Protein AF-A0A6F8TM47-F1 (afdb_monomer_lite)

pLDDT: mean 75.33, std 16.48, range [34.06, 94.5]

Foldseek 3Di:
DVVVVVVVVVCCVVVVVVVQVVVFVVQCVVQVVVVVAPLVVVLCVVCVVLQAGEAAGAQCPACQCVPVVDDLRQQWAWDDDQRHIYIHHHCVSCVVLLCLQCVPPDPVLCVVLVHSLSSNLVSQLRVQLVSQCLQQACSRVVVVDPPDPARGPAQRLFQPVQRVVDDHDVSSVVRCPDPRSVVSSSVRSNVRSVVVSVVSGVDPDDDRDPRSPD

Secondary structure (DSSP, 8-state):
-HHHHHHHHHHHHHHHHHHHHHHHHHHHHHTHHHHT-HHHHHHHHHHHHTT--EEEE-GGG-HHHHTS--TT--SEEEEEETTEEEEEE-TTTTHHHHHHHTTTS-HHHHHHTSS-HHHHHHHHHHHHHHHHHHTTBGGG-GGG-SS-SSSB---TTS-TTTGGG--SHHHHHHHHTSHHHHHHHHHHHHHHHHHHHHHHS---S----SSS--

Organism: Acinetobacter baumannii (NCBI:txid470)

Sequence (214 aa):
MAVLAGTLIFFSLFFGGLYHLRDQKKFEASNFKELQSKELSIIKDLGKQNNVYVRYGNKNTSWANTRLVIPNSSGASLYIMNGYCALNYTDGSITGMKKNLVKNISKSDLQAQKIDVAKIAIMAHELAHCLDIKRDFATFNLDKIENAKSPIIGNQAIAPKLRKNIVDMETYLDAGGTLDSTLWKETFADLYAIGYYMKAIKCHTMLCISVLFY

Structure (mmCIF, N/CA/C/O backbone):
data_AF-A0A6F8TM47-F1
#
_entry.id   AF-A0A6F8TM47-F1
#
loop_
_atom_site.group_PDB
_atom_site.id
_atom_site.type_symbol
_atom_site.label_atom_id
_atom_site.label_alt_id
_atom_site.label_comp_id
_atom_site.label_asym_id
_atom_site.label_entity_id
_atom_site.label_seq_id
_atom_site.pdbx_PDB_ins_code
_atom_site.Cartn_x
_atom_site.Cartn_y
_atom_site.Cartn_z
_atom_site.occupancy
_atom_site.B_iso_or_equiv
_atom_site.auth_seq_id
_atom_site.auth_comp_id
_atom_site.auth_asym_id
_atom_site.auth_atom_id
_atom_site.pdbx_PDB_model_num
ATOM 1 N N . MET A 1 1 ? 29.970 31.411 -8.678 1.00 48.00 1 MET A N 1
ATOM 2 C CA . MET A 1 1 ? 28.572 30.967 -8.901 1.00 48.00 1 MET A CA 1
ATOM 3 C C . MET A 1 1 ? 28.331 29.500 -8.527 1.00 48.00 1 MET A C 1
ATOM 5 O O . MET A 1 1 ? 27.328 29.241 -7.881 1.00 48.00 1 MET A O 1
ATOM 9 N N . ALA A 1 2 ? 29.244 28.558 -8.812 1.00 50.28 2 ALA A N 1
ATOM 10 C CA . ALA A 1 2 ? 29.077 27.141 -8.437 1.00 50.28 2 ALA A CA 1
ATOM 11 C C . ALA A 1 2 ? 29.011 26.867 -6.913 1.00 50.28 2 ALA A C 1
ATOM 13 O O . ALA A 1 2 ? 28.247 26.013 -6.478 1.00 50.28 2 ALA A O 1
ATOM 14 N N . VAL A 1 3 ? 29.748 27.628 -6.093 1.00 51.19 3 VAL A N 1
ATOM 15 C CA . VAL A 1 3 ? 29.760 27.455 -4.625 1.00 51.19 3 VAL A CA 1
ATOM 16 C C . VAL A 1 3 ? 28.424 27.857 -3.987 1.00 51.19 3 VAL A C 1
ATOM 18 O O . VAL A 1 3 ? 27.914 27.127 -3.151 1.00 51.19 3 VAL A O 1
ATOM 21 N N . LEU A 1 4 ? 27.796 28.956 -4.430 1.00 47.41 4 LEU A N 1
ATOM 22 C CA . LEU A 1 4 ? 2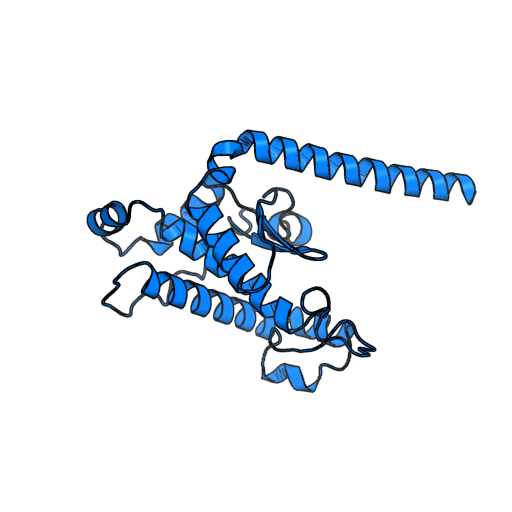6.474 29.365 -3.930 1.00 47.41 4 LEU A CA 1
ATOM 23 C C . LEU A 1 4 ? 25.366 28.376 -4.320 1.00 47.41 4 LEU A C 1
ATOM 25 O O . LEU A 1 4 ? 24.492 28.098 -3.503 1.00 47.41 4 LEU A O 1
ATOM 29 N N . ALA A 1 5 ? 25.416 27.827 -5.538 1.00 52.88 5 ALA A N 1
ATOM 30 C CA . ALA A 1 5 ? 24.475 26.801 -5.982 1.00 52.88 5 ALA A CA 1
ATOM 31 C C . ALA A 1 5 ? 24.634 25.504 -5.169 1.00 52.88 5 ALA A C 1
ATOM 33 O O . ALA A 1 5 ? 23.641 24.950 -4.707 1.00 52.88 5 ALA A O 1
ATOM 34 N N . GLY A 1 6 ? 25.875 25.070 -4.914 1.00 48.22 6 GLY A N 1
ATOM 35 C CA . GLY A 1 6 ? 26.165 23.915 -4.060 1.00 48.22 6 GLY A CA 1
ATOM 36 C C . GLY A 1 6 ? 25.634 24.085 -2.635 1.00 48.22 6 GLY A C 1
ATOM 37 O O . GLY A 1 6 ? 24.982 23.181 -2.119 1.00 48.22 6 GLY A O 1
ATOM 38 N N . THR A 1 7 ? 25.820 25.260 -2.027 1.00 58.41 7 THR A N 1
ATOM 39 C CA . THR A 1 7 ? 25.312 25.555 -0.678 1.00 58.41 7 THR A CA 1
ATOM 40 C C . THR A 1 7 ? 23.783 25.613 -0.640 1.00 58.41 7 THR A C 1
ATOM 42 O O . THR A 1 7 ? 23.180 25.025 0.250 1.00 58.41 7 THR A O 1
ATOM 45 N N . LEU A 1 8 ? 23.124 26.244 -1.616 1.00 54.03 8 LEU A N 1
ATOM 46 C CA . LEU A 1 8 ? 21.654 26.294 -1.688 1.00 54.03 8 LEU A CA 1
ATOM 47 C C . LEU A 1 8 ? 21.021 24.913 -1.917 1.00 54.03 8 LEU A C 1
ATOM 49 O O . LEU A 1 8 ? 19.981 24.611 -1.328 1.00 54.03 8 LEU A O 1
ATOM 53 N N . ILE A 1 9 ? 21.655 24.049 -2.714 1.00 59.09 9 ILE A N 1
ATOM 54 C CA . ILE A 1 9 ? 21.221 22.658 -2.918 1.00 59.09 9 ILE A CA 1
ATOM 55 C C . ILE A 1 9 ? 21.404 21.847 -1.628 1.00 59.09 9 ILE A C 1
ATOM 57 O O . ILE A 1 9 ? 20.494 21.134 -1.211 1.00 59.09 9 ILE A O 1
ATOM 61 N N . PHE A 1 10 ? 22.536 22.001 -0.936 1.00 55.97 10 PHE A N 1
ATOM 62 C CA . PHE A 1 10 ? 22.765 21.318 0.340 1.00 55.97 10 PHE A CA 1
ATOM 63 C C . PHE A 1 10 ? 21.772 21.770 1.417 1.00 55.97 10 PHE A C 1
ATOM 65 O O . PHE A 1 10 ? 21.194 20.938 2.111 1.00 55.97 10 PHE A O 1
ATOM 72 N N . PHE A 1 11 ? 21.516 23.077 1.525 1.00 58.25 11 PHE A N 1
ATOM 73 C CA . PHE A 1 11 ? 20.528 23.621 2.455 1.00 58.25 11 PHE A CA 1
ATOM 74 C C . PHE A 1 11 ? 19.111 23.139 2.114 1.00 58.25 11 PHE A C 1
ATOM 76 O O . PHE A 1 11 ? 18.402 22.662 2.992 1.00 58.25 11 PHE A O 1
ATOM 83 N N . SER A 1 12 ? 18.686 23.182 0.854 1.00 57.00 12 SER A N 1
ATOM 84 C CA . SER A 1 12 ? 17.338 22.723 0.480 1.00 57.00 12 SER A CA 1
ATOM 85 C C . SER A 1 12 ? 17.127 21.222 0.719 1.00 57.00 12 SER A C 1
ATOM 87 O O . SER A 1 12 ? 16.090 20.839 1.261 1.00 57.00 12 SER A O 1
ATOM 89 N N . LEU A 1 13 ? 18.118 20.373 0.427 1.00 57.50 13 LEU A N 1
ATOM 90 C CA . LEU A 1 13 ? 18.045 18.930 0.697 1.00 57.50 13 LEU A CA 1
ATOM 91 C C . LEU A 1 13 ? 18.054 18.615 2.201 1.00 57.50 13 LEU A C 1
ATOM 93 O O . LEU A 1 13 ? 17.266 17.791 2.670 1.00 57.50 13 LEU A O 1
ATOM 97 N N . PHE A 1 14 ? 18.907 19.291 2.975 1.00 58.31 14 PHE A N 1
ATOM 98 C CA . PHE A 1 14 ? 19.045 19.042 4.411 1.00 58.31 14 PHE A CA 1
ATOM 99 C C . PHE A 1 14 ? 17.830 19.548 5.202 1.00 58.31 14 PHE A C 1
ATOM 101 O O . PHE A 1 14 ? 17.276 18.828 6.037 1.00 58.31 14 PHE A O 1
ATOM 108 N N . PHE A 1 15 ? 17.353 20.760 4.903 1.00 60.41 15 PHE A N 1
ATOM 109 C CA . PHE A 1 15 ? 16.161 21.322 5.542 1.00 60.41 15 PHE A CA 1
ATOM 110 C C . PHE A 1 15 ? 14.875 20.636 5.068 1.00 60.41 15 PHE A C 1
ATOM 112 O O . PHE A 1 15 ? 13.975 20.431 5.883 1.00 60.41 15 PHE A O 1
ATOM 119 N N . GLY A 1 16 ? 14.806 20.203 3.805 1.00 61.41 16 GLY A N 1
ATOM 120 C CA . GLY A 1 16 ? 13.708 19.376 3.299 1.00 61.41 16 GLY A CA 1
ATOM 121 C C . GLY A 1 16 ? 13.599 18.047 4.052 1.00 61.41 16 GLY A C 1
ATOM 122 O O . GLY A 1 16 ? 12.534 17.711 4.570 1.00 61.41 16 GLY A O 1
ATOM 123 N N . GLY A 1 17 ? 14.714 17.327 4.220 1.00 62.69 17 GLY A N 1
ATOM 124 C CA . GLY A 1 17 ? 14.748 16.076 4.987 1.00 62.69 17 GLY A CA 1
ATOM 125 C C . GLY A 1 17 ? 14.329 16.250 6.453 1.00 62.69 17 GLY A C 1
ATOM 126 O O . GLY A 1 17 ? 13.522 15.474 6.973 1.00 62.69 17 GLY A O 1
ATOM 127 N N . LEU A 1 18 ? 14.812 17.305 7.116 1.00 70.62 18 LEU A N 1
ATOM 128 C CA . LEU A 1 18 ? 14.427 17.630 8.495 1.00 70.62 18 LEU A CA 1
ATOM 129 C C . LEU A 1 18 ? 12.948 18.008 8.621 1.00 70.62 18 LEU A C 1
ATOM 131 O O . LEU A 1 18 ? 12.297 17.617 9.594 1.00 70.62 18 LEU A O 1
ATOM 135 N N . TYR A 1 19 ? 12.409 18.740 7.646 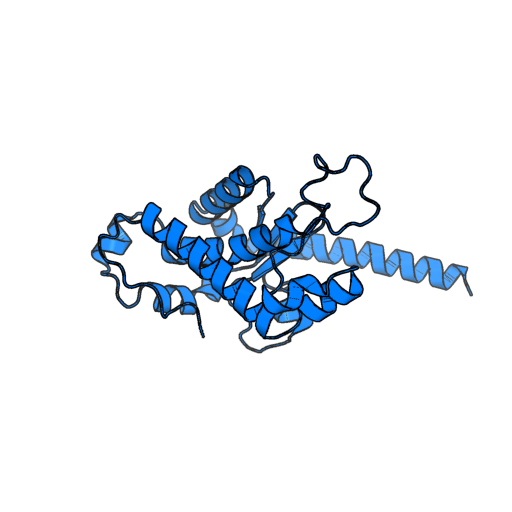1.00 74.50 19 TYR A N 1
ATOM 136 C CA . TYR A 1 19 ? 10.995 19.092 7.604 1.00 74.50 19 TYR A CA 1
ATOM 137 C C . TYR A 1 19 ? 10.123 17.838 7.519 1.00 74.50 19 TYR A C 1
ATOM 139 O O . TYR A 1 19 ? 9.241 17.664 8.359 1.00 74.50 19 TYR A O 1
ATOM 147 N N . HIS A 1 20 ? 10.428 16.918 6.598 1.00 73.44 20 HIS A N 1
ATOM 148 C CA . HIS A 1 20 ? 9.691 15.659 6.460 1.00 73.44 20 HIS A CA 1
ATOM 149 C C . HIS A 1 20 ? 9.762 14.789 7.719 1.00 73.44 20 HIS A C 1
ATOM 151 O O . HIS A 1 20 ? 8.749 14.238 8.146 1.00 73.44 20 HIS A O 1
ATOM 157 N N . LEU A 1 21 ? 10.928 14.695 8.368 1.00 78.06 21 LEU A N 1
ATOM 158 C CA . LEU A 1 21 ? 11.067 13.952 9.625 1.00 78.06 21 LEU A CA 1
ATOM 159 C C . LEU A 1 21 ? 10.259 14.582 10.763 1.00 78.06 21 LEU A C 1
ATOM 161 O O . LEU A 1 21 ? 9.625 13.869 11.544 1.00 78.06 21 LEU A O 1
ATOM 165 N N . ARG A 1 22 ? 10.280 15.913 10.879 1.00 83.00 22 ARG A N 1
ATOM 166 C CA . ARG A 1 22 ? 9.516 16.637 11.901 1.00 83.00 22 ARG A CA 1
ATOM 167 C C . ARG A 1 22 ? 8.016 16.503 11.668 1.00 83.00 22 ARG A C 1
ATOM 169 O O . ARG A 1 22 ? 7.278 16.305 12.629 1.00 83.00 22 ARG A O 1
ATOM 176 N N . ASP A 1 23 ? 7.582 16.619 10.422 1.00 83.31 23 ASP A N 1
ATOM 177 C CA . ASP A 1 23 ? 6.186 16.478 10.025 1.00 83.31 23 ASP A CA 1
ATOM 178 C C . ASP A 1 23 ? 5.674 15.056 10.291 1.00 83.31 23 ASP A C 1
ATOM 180 O O . ASP A 1 23 ? 4.670 14.883 10.978 1.00 83.31 23 ASP A O 1
ATOM 184 N N . GLN A 1 24 ? 6.443 14.035 9.904 1.00 84.44 24 GLN A N 1
ATOM 185 C CA . GLN A 1 24 ? 6.146 12.639 10.228 1.00 84.44 24 GLN A CA 1
ATOM 186 C C . GLN A 1 24 ? 6.037 12.407 11.743 1.00 84.44 24 GLN A C 1
ATOM 188 O O . GLN A 1 24 ? 5.077 11.789 12.195 1.00 84.44 24 GLN A O 1
ATOM 193 N N . LYS A 1 25 ? 6.966 12.939 12.552 1.00 86.25 25 LYS A N 1
ATOM 194 C CA . LYS A 1 25 ? 6.897 12.825 14.023 1.00 86.25 25 LYS A CA 1
ATOM 195 C C . LYS A 1 25 ? 5.666 13.515 14.609 1.00 86.25 25 LYS A C 1
ATOM 197 O O . LYS A 1 25 ? 5.043 12.979 15.522 1.00 86.25 25 LYS A O 1
ATOM 202 N N . LYS A 1 26 ? 5.310 14.702 14.107 1.00 87.44 26 LYS A N 1
ATOM 203 C CA . LYS A 1 26 ? 4.089 15.406 14.526 1.00 87.44 26 LYS A CA 1
ATOM 204 C C . LYS A 1 26 ? 2.847 14.592 14.179 1.00 87.44 26 LYS A C 1
ATOM 206 O O . LYS A 1 26 ? 1.984 14.419 15.032 1.00 87.44 26 LYS A O 1
ATOM 211 N N . PHE A 1 27 ? 2.785 14.061 12.961 1.00 86.12 27 PHE A N 1
ATOM 212 C CA . PHE A 1 27 ? 1.680 13.224 12.512 1.00 86.12 27 PHE A CA 1
ATOM 213 C C . PHE A 1 27 ? 1.542 11.958 13.366 1.00 86.12 27 PHE A C 1
ATOM 215 O O . PHE A 1 27 ? 0.444 11.643 13.819 1.00 86.12 27 PHE A O 1
ATOM 222 N N . GLU A 1 28 ? 2.648 11.269 13.642 1.00 87.06 28 GLU A N 1
ATOM 223 C CA . GLU A 1 28 ? 2.701 10.105 14.532 1.00 87.06 28 GLU A CA 1
ATOM 224 C C . GLU A 1 28 ? 2.204 10.439 15.946 1.00 87.06 28 GLU A C 1
ATOM 226 O O . GLU A 1 28 ? 1.380 9.705 16.490 1.00 87.06 28 GLU A O 1
ATOM 231 N N . ALA A 1 29 ? 2.625 11.573 16.516 1.00 87.19 29 ALA A N 1
ATOM 232 C CA . ALA A 1 29 ? 2.159 12.026 17.827 1.00 87.19 29 ALA A CA 1
ATOM 233 C C . ALA A 1 29 ? 0.646 12.309 17.842 1.00 87.19 29 ALA A C 1
ATOM 235 O O . ALA A 1 29 ? -0.056 11.894 18.765 1.00 87.19 29 ALA A O 1
ATOM 236 N N . SER A 1 30 ? 0.118 12.955 16.799 1.00 86.31 30 SER A N 1
ATOM 237 C CA . SER A 1 30 ? -1.320 13.219 16.657 1.00 86.31 30 SER A CA 1
ATOM 238 C C . SER A 1 30 ? -2.152 11.961 16.381 1.00 86.31 30 SER A C 1
ATOM 240 O O . SER A 1 30 ? -3.357 11.969 16.619 1.00 86.31 30 SER A O 1
ATOM 242 N N . ASN A 1 31 ? -1.529 10.874 15.917 1.00 86.69 31 ASN A N 1
ATOM 243 C CA . ASN A 1 31 ? -2.183 9.604 15.584 1.00 86.69 31 ASN A CA 1
ATOM 244 C C . ASN A 1 31 ? -1.648 8.438 16.432 1.00 86.69 31 ASN A C 1
ATOM 246 O O . ASN A 1 31 ? -1.647 7.287 15.996 1.00 86.69 31 ASN A O 1
ATOM 250 N N . PHE A 1 32 ? -1.212 8.713 17.663 1.00 87.19 32 PHE A N 1
ATOM 251 C CA . PHE A 1 32 ? -0.567 7.723 18.529 1.00 87.19 32 PHE A CA 1
ATOM 252 C C . PHE A 1 32 ? -1.416 6.464 18.779 1.00 87.19 32 PHE A C 1
ATOM 254 O O . PHE A 1 32 ? -0.887 5.359 18.863 1.00 87.19 32 PHE A O 1
ATOM 261 N N . LYS A 1 33 ? -2.748 6.607 18.821 1.00 87.75 33 LYS A N 1
ATOM 262 C CA . LYS A 1 33 ? -3.671 5.466 18.942 1.00 87.75 33 LYS A CA 1
ATOM 263 C C . LYS A 1 33 ? -3.556 4.483 17.772 1.00 87.75 33 LYS A C 1
ATOM 265 O O . LYS A 1 33 ? -3.641 3.281 17.992 1.00 87.75 33 LYS A O 1
ATOM 270 N N . GLU A 1 34 ? -3.322 4.969 16.552 1.00 87.88 34 GLU A N 1
ATOM 271 C CA . GLU A 1 34 ? -3.126 4.104 15.380 1.00 87.88 34 GLU A CA 1
ATOM 272 C C . GLU A 1 34 ? -1.797 3.352 15.460 1.00 87.88 34 GLU A C 1
ATOM 274 O O . GLU A 1 34 ? -1.747 2.162 15.152 1.00 87.88 34 GLU A O 1
ATOM 279 N N . LEU A 1 35 ? -0.740 4.002 15.961 1.00 85.88 35 LEU A N 1
ATOM 280 C CA . LEU A 1 35 ? 0.560 3.359 16.180 1.00 85.88 35 LEU A CA 1
ATOM 281 C C . LEU A 1 35 ? 0.491 2.178 17.157 1.00 85.88 35 LEU A C 1
ATOM 283 O O . LEU A 1 35 ? 1.284 1.247 17.029 1.00 85.88 35 LEU A O 1
ATOM 287 N N . GLN A 1 36 ? -0.450 2.220 18.103 1.00 89.12 36 GLN A N 1
ATOM 288 C CA . GLN A 1 36 ? -0.713 1.160 19.081 1.00 89.12 36 GLN A CA 1
ATOM 289 C C . GLN A 1 36 ? -1.853 0.214 18.672 1.00 89.12 36 GLN A C 1
ATOM 291 O O . GLN A 1 36 ? -2.215 -0.678 19.442 1.00 89.12 36 GLN A O 1
ATOM 296 N N . SER A 1 37 ? -2.451 0.405 17.494 1.00 90.38 37 SER A N 1
ATOM 297 C CA . SER A 1 37 ? -3.595 -0.398 17.064 1.00 90.38 37 SER A CA 1
ATOM 298 C C . SER A 1 37 ? -3.195 -1.846 16.771 1.00 90.38 37 SER A C 1
ATOM 300 O O . SER A 1 37 ? -2.104 -2.134 16.263 1.00 90.38 37 SER A O 1
ATOM 302 N N . LYS A 1 38 ? -4.108 -2.777 17.069 1.00 91.25 38 LYS A N 1
ATOM 303 C CA . LYS A 1 38 ? -3.921 -4.201 16.754 1.00 91.25 38 LYS A CA 1
ATOM 304 C C . LYS A 1 38 ? -3.879 -4.417 15.245 1.00 91.25 38 LYS A C 1
ATOM 306 O O . LYS A 1 38 ? -3.096 -5.226 14.762 1.00 91.25 38 LYS A O 1
ATOM 311 N N . GLU A 1 39 ? -4.687 -3.663 14.509 1.00 90.50 39 GLU A N 1
ATOM 312 C CA . GLU A 1 39 ? -4.805 -3.719 13.057 1.00 90.50 39 GLU A CA 1
ATOM 313 C C . GLU A 1 39 ? -3.484 -3.357 12.377 1.00 90.50 39 GLU A C 1
ATOM 315 O O . GLU A 1 39 ? -2.998 -4.116 11.541 1.00 90.50 39 GLU A O 1
ATOM 320 N N . LEU A 1 40 ? -2.837 -2.259 12.786 1.00 91.38 40 LEU A N 1
ATOM 321 C CA . LEU A 1 40 ? -1.525 -1.901 12.248 1.00 91.38 40 LEU A CA 1
ATOM 322 C C . LEU A 1 40 ? -0.459 -2.951 12.597 1.00 91.38 40 LEU A C 1
ATOM 324 O O . LEU A 1 40 ? 0.395 -3.244 11.759 1.00 91.38 40 LEU A O 1
ATOM 328 N N . SER A 1 41 ? -0.495 -3.523 13.807 1.00 92.19 41 SER A N 1
ATOM 329 C CA . SER A 1 41 ? 0.427 -4.603 14.197 1.00 92.19 41 SER A CA 1
ATOM 330 C C . SER A 1 41 ? 0.284 -5.820 13.284 1.00 92.19 41 SER A C 1
ATOM 332 O O . SER A 1 41 ? 1.280 -6.299 12.753 1.00 92.19 41 SER A O 1
ATOM 334 N N . ILE A 1 42 ? -0.951 -6.258 13.026 1.00 91.94 42 ILE A N 1
ATOM 335 C CA . ILE A 1 42 ? -1.260 -7.367 12.112 1.00 91.94 42 ILE A CA 1
ATOM 336 C C . ILE A 1 42 ? -0.664 -7.115 10.721 1.00 91.94 42 ILE A C 1
ATOM 338 O O . ILE A 1 42 ? -0.041 -7.998 10.137 1.00 91.94 42 ILE A O 1
ATOM 342 N N . ILE A 1 43 ? -0.813 -5.902 10.189 1.00 91.88 43 ILE A N 1
ATOM 343 C CA . ILE A 1 43 ? -0.300 -5.555 8.858 1.00 91.88 43 ILE A CA 1
ATOM 344 C C . ILE A 1 43 ? 1.230 -5.516 8.828 1.00 91.88 43 ILE A C 1
ATOM 346 O O . ILE A 1 43 ? 1.841 -5.963 7.857 1.00 91.88 43 ILE A O 1
ATOM 350 N N . LYS A 1 44 ? 1.869 -5.033 9.898 1.00 92.69 44 LYS A N 1
ATOM 351 C CA . LYS A 1 44 ? 3.330 -5.102 10.045 1.00 92.69 44 LYS A CA 1
ATOM 352 C C . LYS A 1 44 ? 3.824 -6.545 10.093 1.00 92.69 44 LYS A C 1
ATOM 354 O O . LYS A 1 44 ? 4.827 -6.854 9.450 1.00 92.69 44 LYS A O 1
ATOM 359 N N . ASP A 1 45 ? 3.109 -7.421 10.792 1.00 92.31 45 ASP A N 1
ATOM 360 C CA . ASP A 1 45 ? 3.434 -8.846 10.863 1.00 92.31 45 ASP A CA 1
ATOM 361 C C . ASP A 1 45 ? 3.273 -9.531 9.500 1.00 92.31 45 ASP A C 1
ATOM 363 O O . ASP A 1 45 ? 4.162 -10.276 9.086 1.00 92.31 45 ASP A O 1
ATOM 367 N N . LEU A 1 46 ? 2.206 -9.223 8.751 1.00 90.50 46 LEU A N 1
ATOM 368 C CA . LEU A 1 46 ? 2.035 -9.687 7.367 1.00 90.50 46 LEU A CA 1
ATOM 369 C C . LEU A 1 46 ? 3.161 -9.201 6.455 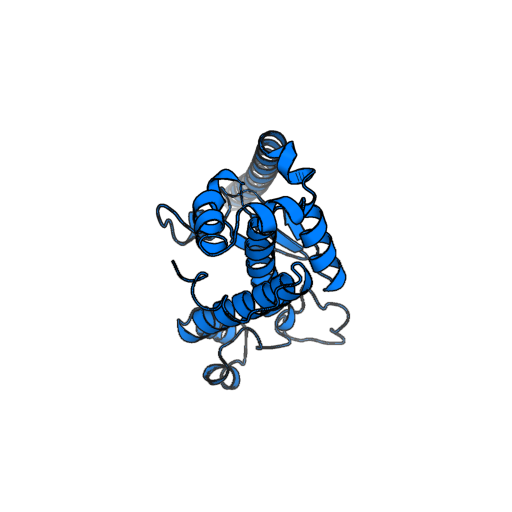1.00 90.50 46 LEU A C 1
ATOM 371 O O . LEU A 1 46 ? 3.692 -9.979 5.662 1.00 90.50 46 LEU A O 1
ATOM 375 N N . GLY A 1 47 ? 3.554 -7.932 6.573 1.00 89.25 47 GLY A N 1
ATOM 376 C CA . GLY A 1 47 ? 4.703 -7.392 5.852 1.00 89.25 47 GLY A CA 1
ATOM 377 C C . GLY A 1 47 ? 5.973 -8.178 6.166 1.00 89.25 47 GLY A C 1
ATOM 378 O O . GLY A 1 47 ? 6.645 -8.659 5.254 1.00 89.25 47 GLY A O 1
ATOM 379 N N . LYS A 1 48 ? 6.260 -8.399 7.454 1.00 89.88 48 LYS A N 1
ATOM 380 C CA . LYS A 1 48 ? 7.433 -9.154 7.913 1.00 89.88 48 LYS A CA 1
ATOM 381 C C . LYS A 1 48 ? 7.446 -10.587 7.377 1.00 89.88 48 LYS A C 1
ATOM 383 O O . LYS A 1 48 ? 8.488 -11.032 6.910 1.00 89.88 48 LYS A O 1
ATOM 388 N N . GLN A 1 49 ? 6.306 -11.280 7.385 1.00 89.12 49 GLN A N 1
ATOM 389 C CA . GLN A 1 49 ? 6.165 -12.627 6.805 1.00 89.12 49 GLN A CA 1
ATOM 390 C C . GLN A 1 49 ? 6.491 -12.662 5.305 1.00 89.12 49 GLN A C 1
ATOM 392 O O . GLN A 1 49 ? 6.938 -13.684 4.795 1.00 89.12 49 GLN A O 1
ATOM 397 N N . ASN A 1 50 ? 6.314 -11.536 4.612 1.00 86.25 50 ASN A N 1
ATOM 398 C CA . ASN A 1 50 ? 6.649 -11.362 3.202 1.00 86.25 50 ASN A CA 1
ATOM 399 C C . ASN A 1 50 ? 7.984 -10.622 2.989 1.00 86.25 50 ASN A C 1
ATOM 401 O O . ASN A 1 50 ? 8.250 -10.124 1.892 1.00 86.25 50 ASN A O 1
ATOM 405 N N . ASN A 1 51 ? 8.846 -10.536 4.009 1.00 85.75 51 ASN A N 1
ATOM 406 C CA . ASN A 1 51 ? 10.141 -9.846 3.967 1.00 85.75 51 ASN A CA 1
ATOM 407 C C . ASN A 1 51 ? 10.027 -8.361 3.554 1.00 85.75 51 ASN A C 1
ATOM 409 O O . ASN A 1 51 ? 10.816 -7.859 2.753 1.00 85.75 51 ASN A O 1
ATOM 413 N N . VAL A 1 52 ? 9.004 -7.665 4.048 1.00 86.19 52 VAL A N 1
ATOM 414 C CA . VAL A 1 52 ? 8.771 -6.230 3.846 1.00 86.19 52 VAL A CA 1
ATOM 415 C C . VAL A 1 52 ? 8.644 -5.544 5.197 1.00 86.19 52 VAL A C 1
ATOM 417 O O . VAL A 1 52 ? 7.806 -5.907 6.019 1.00 86.19 52 VAL A O 1
ATOM 420 N N . TYR A 1 53 ? 9.431 -4.493 5.415 1.00 88.25 53 TYR A N 1
ATOM 421 C CA . TYR A 1 53 ? 9.202 -3.604 6.547 1.00 88.25 53 TYR A CA 1
ATOM 422 C C . TYR A 1 53 ? 8.055 -2.639 6.226 1.00 88.25 53 TYR A C 1
ATOM 424 O O . TYR A 1 53 ? 8.135 -1.886 5.257 1.00 88.25 53 TYR A O 1
ATOM 432 N N . VAL A 1 54 ? 6.991 -2.653 7.035 1.00 89.25 54 VAL A N 1
ATOM 433 C CA . VAL A 1 54 ? 5.864 -1.718 6.900 1.00 89.25 54 VAL A CA 1
ATOM 434 C C . VAL A 1 54 ? 5.988 -0.612 7.940 1.00 89.25 54 VAL A C 1
ATOM 436 O O . VAL A 1 54 ? 5.996 -0.857 9.149 1.00 89.25 54 VAL A O 1
ATOM 439 N N . ARG A 1 55 ? 6.047 0.631 7.469 1.00 89.56 55 ARG A N 1
ATOM 440 C CA . ARG A 1 55 ? 6.074 1.830 8.305 1.00 89.56 55 ARG A CA 1
ATOM 441 C C . ARG A 1 55 ? 4.729 2.541 8.226 1.00 89.56 55 ARG A C 1
ATOM 443 O O . ARG A 1 55 ? 4.187 2.712 7.142 1.00 89.56 55 ARG A O 1
ATOM 450 N N . TYR A 1 56 ? 4.221 3.007 9.363 1.00 86.75 56 TYR A N 1
ATOM 451 C CA . TYR A 1 56 ? 3.096 3.940 9.356 1.00 86.75 56 TYR A CA 1
ATOM 452 C C . TYR A 1 56 ? 3.570 5.288 8.815 1.00 86.75 56 TYR A C 1
ATOM 454 O O . TYR A 1 56 ? 4.496 5.884 9.367 1.00 86.75 56 TYR A O 1
ATOM 462 N N . GLY A 1 57 ? 2.995 5.726 7.704 1.00 83.00 57 GLY A N 1
ATOM 463 C CA . GLY A 1 57 ? 3.397 6.935 7.002 1.00 83.00 57 GLY A CA 1
ATOM 464 C C . GLY A 1 57 ? 2.364 8.053 7.125 1.00 83.00 57 GLY A C 1
ATOM 465 O O . GLY A 1 57 ? 1.204 7.830 7.476 1.00 83.00 57 GLY A O 1
ATOM 466 N N . ASN A 1 58 ? 2.802 9.282 6.869 1.00 81.31 58 ASN A N 1
ATOM 467 C CA . ASN A 1 58 ? 1.940 10.451 6.912 1.00 81.31 58 ASN A CA 1
ATOM 468 C C . ASN A 1 58 ? 0.989 10.489 5.703 1.00 81.31 58 ASN A C 1
ATOM 470 O O . ASN A 1 58 ? 1.423 10.555 4.553 1.00 81.31 58 ASN A O 1
ATOM 474 N N . LYS A 1 59 ? -0.329 10.532 5.956 1.00 73.31 59 LYS A N 1
ATOM 475 C CA . LYS A 1 59 ? -1.354 10.691 4.902 1.00 73.31 59 LYS A CA 1
ATOM 476 C C . LYS A 1 59 ? -1.087 11.902 4.002 1.00 73.31 59 LYS A C 1
ATOM 478 O O . LYS A 1 59 ? -1.309 11.835 2.792 1.00 73.31 59 LYS A O 1
ATOM 483 N N . ASN A 1 60 ? -0.583 12.994 4.564 1.00 69.12 60 ASN A N 1
ATOM 484 C CA . ASN A 1 60 ? -0.350 14.233 3.823 1.00 69.12 60 ASN A CA 1
ATOM 485 C C . ASN A 1 60 ? 0.799 14.113 2.813 1.00 69.12 60 ASN A C 1
ATOM 487 O O . ASN A 1 60 ? 0.838 14.870 1.850 1.00 69.12 60 ASN A O 1
ATOM 491 N N . THR A 1 61 ? 1.696 13.137 2.985 1.00 66.56 61 THR A N 1
ATOM 492 C CA . THR A 1 61 ? 2.767 12.835 2.023 1.00 66.56 61 THR A CA 1
ATOM 493 C C . THR A 1 61 ? 2.406 11.675 1.091 1.00 66.56 61 THR A C 1
ATOM 495 O O . THR A 1 61 ? 3.270 11.165 0.382 1.00 66.56 61 THR A O 1
ATOM 498 N N . SER A 1 62 ? 1.139 11.241 1.080 1.00 62.09 62 SER A N 1
ATOM 499 C CA . SER A 1 62 ? 0.629 10.241 0.137 1.00 62.09 62 SER A CA 1
ATOM 500 C C . SER A 1 62 ? 0.798 10.700 -1.313 1.00 62.09 62 SER A C 1
ATOM 502 O O . SER A 1 62 ? 0.561 11.867 -1.640 1.00 62.09 62 SER A O 1
ATOM 504 N N . TRP A 1 63 ? 1.145 9.771 -2.207 1.00 57.03 63 TRP A N 1
ATOM 505 C CA . TRP A 1 63 ? 1.221 10.018 -3.651 1.00 57.03 63 TRP A CA 1
ATOM 506 C C . TRP A 1 63 ? -0.124 10.488 -4.229 1.00 57.03 63 TRP A C 1
ATOM 508 O O . TRP A 1 63 ? -0.150 11.321 -5.133 1.00 57.03 63 TRP A O 1
ATOM 518 N N . ALA A 1 64 ? -1.236 10.024 -3.654 1.00 52.38 64 ALA A N 1
ATOM 519 C CA . ALA A 1 64 ? -2.584 10.376 -4.078 1.00 52.38 64 ALA A CA 1
ATOM 520 C C . ALA A 1 64 ? -2.884 11.873 -3.819 1.00 52.38 64 ALA A C 1
ATOM 522 O O . ALA A 1 64 ? -3.557 12.526 -4.617 1.00 52.38 64 ALA A O 1
ATOM 523 N N . ASN A 1 65 ? -2.282 12.450 -2.769 1.00 48.69 65 ASN A N 1
ATOM 524 C CA . ASN A 1 65 ? -2.368 13.879 -2.438 1.00 48.69 65 ASN A CA 1
ATOM 525 C C . ASN A 1 65 ? -1.278 14.731 -3.108 1.00 48.69 65 ASN A C 1
ATOM 527 O O . ASN A 1 65 ? -1.511 15.900 -3.393 1.00 48.69 65 ASN A O 1
ATOM 531 N N . THR A 1 66 ? -0.090 14.167 -3.347 1.00 44.50 66 THR A N 1
ATOM 532 C CA . THR A 1 66 ? 1.094 14.929 -3.793 1.00 44.50 66 THR A CA 1
ATOM 533 C C . THR A 1 66 ? 1.367 14.861 -5.296 1.00 44.50 66 THR A C 1
ATOM 535 O O . THR A 1 66 ? 2.015 15.763 -5.818 1.00 44.50 66 THR A O 1
ATOM 538 N N . ARG A 1 67 ? 0.889 13.828 -6.006 1.00 45.16 67 ARG A N 1
ATOM 539 C CA . ARG A 1 67 ? 1.121 13.650 -7.454 1.00 45.16 67 ARG A CA 1
ATOM 540 C C . ARG A 1 67 ? -0.129 13.805 -8.308 1.00 45.16 67 ARG A C 1
ATOM 542 O O . ARG A 1 67 ? -0.023 14.322 -9.411 1.00 45.16 67 ARG A O 1
ATOM 549 N N . LEU A 1 68 ? -1.289 13.366 -7.818 1.00 42.47 68 LEU A N 1
ATOM 550 C CA . LEU A 1 68 ? -2.542 13.463 -8.575 1.00 42.47 68 LEU A CA 1
ATOM 551 C C . LEU A 1 68 ? -3.436 14.631 -8.138 1.00 42.47 68 LEU A C 1
ATOM 553 O O . LEU A 1 68 ? -4.334 14.992 -8.889 1.00 42.47 68 LEU A O 1
ATOM 557 N N . VAL A 1 69 ? -3.190 15.232 -6.960 1.00 44.97 69 VAL A N 1
ATOM 558 C CA . VAL A 1 69 ? -3.964 16.359 -6.385 1.00 44.97 69 VAL A CA 1
ATOM 559 C C . VAL A 1 69 ? -5.478 16.154 -6.561 1.00 44.97 69 VAL A C 1
ATOM 561 O O . VAL A 1 69 ? -6.220 17.074 -6.891 1.00 44.97 69 VAL A O 1
ATOM 564 N N . ILE A 1 70 ? -5.951 14.918 -6.379 1.00 42.75 70 ILE A N 1
ATOM 565 C CA . ILE A 1 70 ? -7.374 14.603 -6.497 1.00 42.75 70 ILE A CA 1
ATOM 566 C C . ILE A 1 70 ? -8.025 15.009 -5.170 1.00 42.75 70 ILE A C 1
ATOM 568 O O . ILE A 1 70 ? -7.653 14.465 -4.124 1.00 42.75 70 ILE A O 1
ATOM 572 N N . PRO A 1 71 ? -8.985 15.951 -5.153 1.00 36.84 71 PRO A N 1
ATOM 573 C CA . PRO A 1 71 ? -9.789 16.195 -3.962 1.00 36.84 71 PRO A CA 1
ATOM 574 C C . PRO A 1 71 ? -10.478 14.881 -3.572 1.00 36.84 71 PRO A C 1
ATOM 576 O O . PRO A 1 71 ? -11.143 14.275 -4.406 1.00 36.84 71 PRO A O 1
ATOM 579 N N . ASN A 1 72 ? -10.307 14.429 -2.326 1.00 45.03 72 ASN A N 1
ATOM 580 C CA . ASN A 1 72 ? -10.708 13.091 -1.851 1.00 45.03 72 ASN A CA 1
ATOM 581 C C . ASN A 1 72 ? -9.879 11.916 -2.401 1.00 45.03 72 ASN A C 1
ATOM 583 O O . ASN A 1 72 ? -10.397 10.807 -2.513 1.00 45.03 72 ASN A O 1
ATOM 587 N N . SER A 1 73 ? -8.596 12.133 -2.709 1.00 48.50 73 SER A N 1
ATOM 588 C CA . SER A 1 73 ? -7.661 11.044 -3.014 1.00 48.50 73 SER A CA 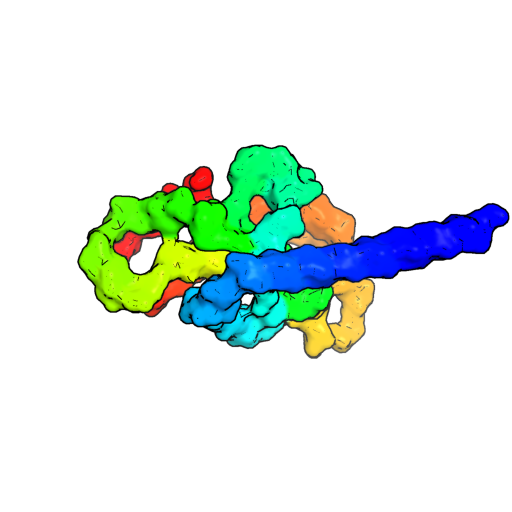1
ATOM 589 C C . SER A 1 73 ? -7.727 9.924 -1.956 1.00 48.50 73 SER A C 1
ATOM 591 O O . SER A 1 73 ? -8.038 10.205 -0.788 1.00 48.50 73 SER A O 1
ATOM 593 N N . SER A 1 74 ? -7.489 8.674 -2.394 1.00 57.56 74 SER A N 1
ATOM 594 C CA . SER A 1 74 ? -7.739 7.442 -1.626 1.00 57.56 74 SER A CA 1
ATOM 595 C C . SER A 1 74 ? -7.436 7.610 -0.136 1.00 57.56 74 SER A C 1
ATOM 597 O O . SER A 1 74 ? -6.380 8.109 0.271 1.00 57.56 74 SER A O 1
ATOM 599 N N . GLY A 1 75 ? -8.403 7.234 0.704 1.00 60.34 75 GLY A N 1
ATOM 600 C CA . GLY A 1 75 ? -8.292 7.411 2.150 1.00 60.34 75 GLY A CA 1
ATOM 601 C C . GLY A 1 75 ? -7.107 6.654 2.754 1.00 60.34 75 GLY A C 1
ATOM 602 O O . GLY A 1 75 ? -6.623 7.038 3.816 1.00 60.34 75 GLY A O 1
ATOM 603 N N . ALA A 1 76 ? -6.612 5.629 2.065 1.00 69.25 76 ALA A N 1
ATOM 604 C CA . ALA A 1 76 ? -5.370 4.945 2.361 1.00 69.25 76 ALA A CA 1
ATOM 605 C C . ALA A 1 76 ? -4.485 4.938 1.113 1.00 69.25 76 ALA A C 1
ATOM 607 O O . ALA A 1 76 ? -4.943 5.110 -0.009 1.00 69.25 76 ALA A O 1
ATOM 608 N N . SER A 1 77 ? -3.186 4.814 1.319 1.00 72.75 77 SER A N 1
ATOM 609 C CA . SER A 1 77 ? -2.249 4.591 0.228 1.00 72.75 77 SER A CA 1
ATOM 610 C C . SER A 1 77 ? -1.018 3.918 0.777 1.00 72.75 77 SER A C 1
ATOM 612 O O . SER A 1 77 ? -0.576 4.240 1.885 1.00 72.75 77 SER A O 1
ATOM 614 N N . LEU A 1 78 ? -0.397 3.078 -0.025 1.00 77.94 78 LEU A N 1
ATOM 615 C CA . LEU A 1 78 ? 0.944 2.610 0.243 1.00 77.94 78 LEU A CA 1
ATOM 616 C C . LEU A 1 78 ? 1.909 3.070 -0.841 1.00 77.94 78 LEU A C 1
ATOM 618 O O . LEU A 1 78 ? 1.586 3.118 -2.025 1.00 77.94 78 LEU A O 1
ATOM 622 N N . TYR A 1 79 ? 3.122 3.421 -0.420 1.00 72.88 79 TYR A N 1
ATOM 623 C CA . TYR A 1 79 ? 4.219 3.688 -1.338 1.00 72.88 79 TYR A CA 1
ATOM 624 C C . TYR A 1 79 ? 5.470 2.923 -0.950 1.00 72.88 79 TYR A C 1
ATOM 626 O O . TYR A 1 79 ? 5.744 2.642 0.220 1.00 72.88 79 TYR A O 1
ATOM 634 N N . ILE A 1 80 ? 6.228 2.604 -1.986 1.00 69.00 80 ILE A N 1
ATOM 635 C CA . ILE A 1 80 ? 7.493 1.908 -1.888 1.00 69.00 80 ILE A CA 1
ATOM 636 C C . ILE A 1 80 ? 8.589 2.932 -1.648 1.00 69.00 80 ILE A C 1
ATOM 638 O O . ILE A 1 80 ? 8.723 3.914 -2.376 1.00 69.00 80 ILE A O 1
ATOM 642 N N . MET A 1 81 ? 9.372 2.674 -0.614 1.00 71.75 81 MET A N 1
ATOM 643 C CA . MET A 1 81 ? 10.574 3.405 -0.261 1.00 71.75 81 MET A CA 1
ATOM 644 C C . MET A 1 81 ? 11.784 2.492 -0.348 1.00 71.75 81 MET A C 1
ATOM 646 O O . MET A 1 81 ? 11.668 1.269 -0.440 1.00 71.75 81 MET A O 1
ATOM 650 N N . ASN A 1 82 ? 12.967 3.094 -0.269 1.00 66.19 82 ASN A N 1
ATOM 651 C CA . ASN A 1 82 ? 14.221 2.356 -0.210 1.00 66.19 82 ASN A CA 1
ATOM 652 C C . ASN A 1 82 ? 14.241 1.454 1.039 1.00 66.19 82 ASN A C 1
ATOM 654 O O . ASN A 1 82 ? 14.493 1.923 2.149 1.00 66.19 82 ASN A O 1
ATOM 658 N N . GLY A 1 83 ? 13.943 0.166 0.845 1.00 67.62 83 GLY A N 1
ATOM 659 C CA . GLY A 1 83 ? 13.969 -0.875 1.876 1.00 67.62 83 GLY A CA 1
ATOM 660 C C . GLY A 1 83 ? 12.703 -1.011 2.728 1.00 67.62 83 GLY A C 1
ATOM 661 O O . GLY A 1 83 ? 12.696 -1.809 3.664 1.00 67.62 83 GLY A O 1
ATOM 662 N N . TYR A 1 84 ? 11.629 -0.263 2.448 1.00 80.06 84 TYR A N 1
ATOM 663 C CA . TYR A 1 84 ? 10.379 -0.382 3.205 1.00 80.06 84 TYR A CA 1
ATOM 664 C C . TYR A 1 84 ? 9.154 0.088 2.430 1.00 80.06 84 TYR A C 1
ATOM 666 O O . TYR A 1 84 ? 9.268 0.778 1.424 1.00 80.06 84 TYR A O 1
ATOM 674 N N . CYS A 1 85 ? 7.974 -0.255 2.933 1.00 85.88 85 CYS A N 1
ATOM 675 C CA . CYS A 1 85 ? 6.704 0.234 2.423 1.00 85.88 85 CYS A CA 1
ATOM 676 C C . CYS A 1 85 ? 6.024 1.108 3.466 1.00 85.88 85 CYS A C 1
ATOM 678 O O . CYS A 1 85 ? 5.892 0.735 4.633 1.00 85.88 85 CYS A O 1
ATOM 680 N N . ALA A 1 86 ? 5.636 2.305 3.059 1.00 86.12 86 ALA A N 1
ATOM 681 C CA . ALA A 1 86 ? 5.007 3.273 3.931 1.00 86.12 86 ALA A CA 1
ATOM 682 C C . ALA A 1 86 ? 3.508 3.303 3.668 1.00 86.12 86 ALA A C 1
ATOM 684 O O . ALA A 1 86 ? 3.056 3.671 2.585 1.00 86.12 86 ALA A O 1
ATOM 685 N N . LEU A 1 87 ? 2.761 2.893 4.685 1.00 87.31 87 LEU A N 1
ATOM 686 C CA . LEU A 1 87 ? 1.314 2.807 4.684 1.00 87.31 87 LEU A CA 1
ATOM 687 C C . LEU A 1 87 ? 0.744 4.090 5.283 1.00 87.31 87 LEU A C 1
ATOM 689 O O . LEU A 1 87 ? 0.827 4.305 6.495 1.00 87.31 87 LEU A O 1
ATOM 693 N N . ASN A 1 88 ? 0.191 4.947 4.433 1.00 85.38 88 ASN A N 1
ATOM 694 C CA . ASN A 1 88 ? -0.370 6.230 4.823 1.00 85.38 88 ASN A CA 1
ATOM 695 C C . ASN A 1 88 ? -1.887 6.152 4.905 1.00 85.38 88 ASN A C 1
ATOM 697 O O . ASN A 1 88 ? -2.555 5.929 3.898 1.00 85.38 88 ASN A O 1
ATOM 701 N N . TYR A 1 89 ? -2.431 6.406 6.087 1.00 86.31 89 TYR A N 1
ATOM 702 C CA . TYR A 1 89 ? -3.867 6.515 6.314 1.00 86.31 89 TYR A CA 1
ATOM 703 C C . TYR A 1 89 ? -4.114 7.217 7.658 1.00 86.31 89 TYR A C 1
ATOM 705 O O . TYR A 1 89 ? -3.196 7.426 8.446 1.00 86.31 89 TYR A O 1
ATOM 713 N N . THR A 1 90 ? -5.364 7.570 7.925 1.00 84.50 90 THR A N 1
ATOM 714 C CA . THR A 1 90 ? -5.923 7.826 9.264 1.00 84.50 90 THR A CA 1
ATOM 715 C C . THR A 1 90 ? -7.287 7.144 9.362 1.00 84.50 90 THR A C 1
ATOM 717 O O . THR A 1 90 ? -7.940 6.940 8.337 1.00 84.50 90 THR A O 1
ATOM 720 N N . ASP A 1 91 ? -7.783 6.830 10.561 1.00 83.94 91 ASP A N 1
ATOM 721 C CA . ASP A 1 91 ? -9.101 6.179 10.687 1.00 83.94 91 ASP A CA 1
ATOM 722 C C . ASP A 1 91 ? -10.236 7.014 10.060 1.00 83.94 91 ASP A C 1
ATOM 724 O O . ASP A 1 91 ? -11.090 6.498 9.333 1.00 83.94 91 ASP A O 1
ATOM 728 N N . GLY A 1 92 ? -10.183 8.339 10.239 1.00 84.31 92 GLY A N 1
ATOM 729 C CA . GLY A 1 92 ? -11.129 9.262 9.612 1.00 84.31 92 GLY A CA 1
ATOM 730 C C . GLY A 1 92 ? -11.071 9.218 8.084 1.00 84.31 92 GLY A C 1
ATOM 731 O O . GLY A 1 92 ? -12.107 9.207 7.425 1.00 84.31 92 GLY A O 1
ATOM 732 N N . SER A 1 93 ? -9.873 9.117 7.502 1.00 79.75 93 SER A N 1
ATOM 733 C CA . SER A 1 93 ? -9.723 9.090 6.045 1.00 79.75 93 SER A CA 1
ATOM 734 C C . SER A 1 93 ? -10.271 7.836 5.373 1.00 79.75 93 SER A C 1
ATOM 736 O O . SER A 1 93 ? -10.720 7.922 4.236 1.00 79.75 93 SER A O 1
ATOM 738 N N . ILE A 1 94 ? -10.293 6.700 6.071 1.00 83.62 94 ILE A N 1
ATOM 739 C CA . ILE A 1 94 ? -10.779 5.426 5.523 1.00 83.62 94 ILE A CA 1
ATOM 740 C C . ILE A 1 94 ? -12.230 5.117 5.907 1.00 83.62 94 ILE A C 1
ATOM 742 O O . ILE A 1 94 ? -12.759 4.066 5.557 1.00 83.62 94 ILE A O 1
ATOM 746 N N . THR A 1 95 ? -12.901 6.022 6.624 1.00 86.62 95 THR A N 1
ATOM 747 C CA . THR A 1 95 ? -14.249 5.784 7.163 1.00 86.62 95 THR A CA 1
ATOM 748 C C . THR A 1 95 ? -15.278 5.461 6.071 1.00 86.62 95 THR A C 1
ATOM 750 O O . THR A 1 95 ? -16.126 4.593 6.279 1.00 86.62 95 THR A O 1
ATOM 753 N N . GLY A 1 96 ? -15.204 6.117 4.907 1.00 82.12 96 GLY A N 1
ATOM 754 C CA . GLY A 1 96 ? -16.083 5.823 3.767 1.00 82.12 96 GLY A CA 1
ATOM 755 C C . GLY A 1 96 ? -15.889 4.400 3.233 1.00 82.12 96 GLY A C 1
ATOM 756 O O . GLY A 1 96 ? -16.846 3.633 3.158 1.00 82.12 96 GLY A O 1
ATOM 757 N N . MET A 1 97 ? -14.635 4.014 2.982 1.00 83.12 97 MET A N 1
ATOM 758 C CA . MET A 1 97 ? -14.276 2.669 2.515 1.00 83.12 97 MET A CA 1
ATOM 759 C C . MET A 1 97 ? -14.689 1.584 3.513 1.00 83.12 97 MET A C 1
ATOM 761 O O . MET A 1 97 ? -15.284 0.581 3.125 1.00 83.12 97 MET A O 1
ATOM 765 N N . LYS A 1 98 ? -14.471 1.811 4.817 1.00 85.44 98 LYS A N 1
ATOM 766 C CA . LYS A 1 98 ? -14.903 0.879 5.870 1.00 85.44 98 LYS A CA 1
ATOM 767 C C . LYS A 1 98 ? -16.409 0.639 5.822 1.00 85.44 98 LYS A C 1
ATOM 769 O O . LYS A 1 98 ? -16.835 -0.511 5.861 1.00 85.44 98 LYS A O 1
ATOM 774 N N . LYS A 1 99 ? -17.210 1.709 5.713 1.00 85.12 99 LYS A N 1
ATOM 775 C CA . LYS A 1 99 ? -18.677 1.617 5.612 1.00 85.12 99 LYS A CA 1
ATOM 776 C C . LYS A 1 99 ? -19.107 0.823 4.383 1.00 85.12 99 LYS A C 1
ATOM 778 O O . LYS A 1 99 ? -19.998 -0.013 4.497 1.00 85.12 99 LYS A O 1
ATOM 783 N N . ASN A 1 100 ? -18.463 1.059 3.244 1.00 81.12 100 ASN A N 1
ATOM 784 C CA . ASN A 1 100 ? -18.765 0.348 2.007 1.00 81.12 100 ASN A CA 1
ATOM 785 C C . ASN A 1 100 ? -18.447 -1.149 2.128 1.00 81.12 100 ASN A C 1
ATOM 787 O O . ASN A 1 100 ? -19.314 -1.968 1.828 1.00 81.12 100 ASN A O 1
ATOM 791 N N . LEU A 1 101 ? -17.264 -1.513 2.633 1.00 79.75 101 LEU A N 1
ATOM 792 C CA . LEU A 1 101 ? -16.834 -2.911 2.773 1.00 79.75 101 LEU A CA 1
ATOM 793 C C . LEU A 1 101 ? -17.763 -3.744 3.660 1.00 79.75 101 LEU A C 1
ATOM 795 O O . LEU A 1 101 ? -18.025 -4.906 3.361 1.00 79.75 101 LEU A O 1
ATOM 799 N N . VAL A 1 102 ? -18.288 -3.156 4.736 1.00 82.25 102 VAL A N 1
ATOM 800 C CA . VAL A 1 102 ? -19.124 -3.883 5.706 1.00 82.25 102 VAL A CA 1
ATOM 801 C C . VAL A 1 102 ? -20.622 -3.669 5.514 1.00 82.25 102 VAL A C 1
ATOM 803 O O . VAL A 1 102 ? -21.405 -4.133 6.338 1.00 82.25 102 VAL A O 1
ATOM 806 N N . LYS A 1 103 ? -21.051 -2.995 4.437 1.00 82.12 103 LYS A N 1
ATOM 807 C CA . LYS A 1 103 ? -22.464 -2.629 4.215 1.00 82.12 103 LYS A CA 1
ATOM 808 C C . LYS A 1 103 ? -23.425 -3.824 4.237 1.00 82.12 103 LYS A C 1
ATOM 810 O O . LYS A 1 103 ? -24.579 -3.668 4.616 1.00 82.12 103 LYS A O 1
ATOM 815 N N . ASN A 1 104 ? -22.928 -5.003 3.862 1.00 79.06 104 ASN A N 1
ATOM 816 C CA . ASN A 1 104 ? -23.688 -6.252 3.786 1.00 79.06 104 ASN A CA 1
ATOM 817 C C . ASN A 1 104 ? -23.371 -7.226 4.935 1.00 79.06 104 ASN A C 1
ATOM 819 O O . ASN A 1 104 ? -23.748 -8.392 4.866 1.00 79.06 104 ASN A O 1
ATOM 823 N N . ILE A 1 105 ? -22.652 -6.780 5.967 1.00 78.25 105 ILE A N 1
ATOM 824 C CA . ILE A 1 105 ? -22.220 -7.620 7.088 1.00 78.25 105 ILE A CA 1
ATOM 825 C C . ILE A 1 105 ? -22.986 -7.201 8.333 1.00 78.25 105 ILE A C 1
ATOM 827 O O . ILE A 1 105 ? -23.128 -6.011 8.623 1.00 78.25 105 ILE A O 1
ATOM 831 N N . SER A 1 106 ? -23.499 -8.177 9.082 1.00 80.38 106 SER A N 1
ATOM 832 C CA . SER A 1 106 ? -24.275 -7.877 10.279 1.00 80.38 106 SER A CA 1
ATOM 833 C C . SER A 1 106 ? -23.402 -7.210 11.351 1.00 80.38 106 SER A C 1
ATOM 835 O O . SER A 1 106 ? -22.219 -7.518 11.522 1.00 80.38 106 SER A O 1
ATOM 837 N N . LYS A 1 107 ? -23.992 -6.291 12.125 1.00 79.25 107 LYS A N 1
ATOM 838 C CA . LYS A 1 107 ? -23.281 -5.635 13.236 1.00 79.25 107 LYS A CA 1
ATOM 839 C C . LYS A 1 107 ? -22.820 -6.639 14.297 1.00 79.25 107 LYS A C 1
ATOM 841 O O . LYS A 1 107 ? -21.760 -6.433 14.881 1.00 79.25 107 LYS A O 1
ATOM 846 N N . SER A 1 108 ? -23.590 -7.703 14.536 1.00 80.50 108 SER A N 1
ATOM 847 C CA . SER A 1 108 ? -23.231 -8.773 15.473 1.00 80.50 108 SER A CA 1
ATOM 848 C C . SER A 1 108 ? -21.984 -9.526 15.020 1.00 80.50 108 SER A C 1
ATOM 850 O O . SER A 1 108 ? -21.091 -9.746 15.836 1.00 80.50 108 SER A O 1
ATOM 852 N N . ASP A 1 109 ? -21.874 -9.842 13.726 1.00 77.56 109 ASP A N 1
ATOM 853 C CA . ASP A 1 109 ? -20.701 -10.536 13.185 1.00 77.56 109 ASP A CA 1
ATOM 854 C C . ASP A 1 109 ? -19.453 -9.661 13.283 1.00 77.56 109 ASP A C 1
ATOM 856 O O . ASP A 1 109 ? -18.399 -10.138 13.694 1.00 77.56 109 ASP A O 1
ATOM 860 N N . LEU A 1 110 ? -19.570 -8.362 12.983 1.00 77.06 110 LEU A N 1
ATOM 861 C CA . LEU A 1 110 ? -18.459 -7.412 13.113 1.00 77.06 110 LEU A CA 1
ATOM 862 C C . LEU A 1 110 ? -18.004 -7.250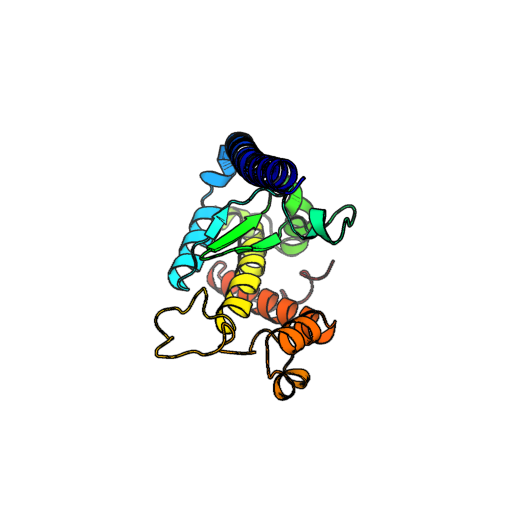 14.571 1.00 77.06 110 LEU A C 1
ATOM 864 O O . LEU A 1 110 ? -16.806 -7.241 14.845 1.00 77.06 110 LEU A O 1
ATOM 868 N N . GLN A 1 111 ? -18.942 -7.149 15.520 1.00 79.88 111 GLN A N 1
ATOM 869 C CA . GLN A 1 111 ? -18.620 -7.035 16.948 1.00 79.88 111 GLN A CA 1
ATOM 870 C C . GLN A 1 111 ? -17.955 -8.303 17.498 1.00 79.88 111 GLN A C 1
ATOM 872 O O . GLN A 1 111 ? -17.049 -8.207 18.330 1.00 79.88 111 GLN A O 1
ATOM 877 N N . ALA A 1 112 ? -18.348 -9.481 17.006 1.00 80.19 112 ALA A N 1
ATOM 878 C CA . ALA A 1 112 ? -17.756 -10.754 17.409 1.00 80.19 112 ALA A CA 1
ATOM 879 C C . ALA A 1 112 ? -16.256 -10.854 17.072 1.00 80.19 112 ALA A C 1
ATOM 881 O O . ALA A 1 112 ? -15.516 -11.522 17.796 1.00 80.19 112 ALA A O 1
ATOM 882 N N . GLN A 1 113 ? -15.788 -10.156 16.029 1.00 73.94 113 GLN A N 1
ATOM 883 C CA . GLN A 1 113 ? -14.386 -10.196 15.596 1.00 73.94 113 GLN A CA 1
ATOM 884 C C . GLN A 1 113 ? -13.420 -9.500 16.566 1.00 73.94 113 GLN A C 1
ATOM 886 O O . GLN A 1 113 ? -12.228 -9.798 16.552 1.00 73.94 113 GLN A O 1
ATOM 891 N N . LYS A 1 114 ? -13.897 -8.582 17.426 1.00 82.94 114 LYS A N 1
ATOM 892 C CA . LYS A 1 114 ? -13.075 -7.785 18.375 1.00 82.94 114 LYS A CA 1
ATOM 893 C C . LYS A 1 114 ? -11.914 -6.991 17.737 1.00 82.94 114 LYS A C 1
ATOM 895 O O . LYS A 1 114 ? -11.081 -6.449 18.466 1.00 82.94 114 LYS A O 1
ATOM 900 N N . ILE A 1 115 ? -11.860 -6.936 16.408 1.00 83.94 115 ILE A N 1
ATOM 901 C CA . ILE A 1 115 ? -10.884 -6.230 15.576 1.00 83.94 115 ILE A CA 1
ATOM 902 C C . ILE A 1 115 ? -11.628 -5.553 14.429 1.00 83.94 115 ILE A C 1
ATOM 904 O O . ILE A 1 115 ? -12.680 -6.025 13.987 1.00 83.94 115 ILE A O 1
ATOM 908 N N . ASP A 1 116 ? -11.072 -4.465 13.916 1.00 88.25 116 ASP A N 1
ATOM 909 C CA . ASP A 1 116 ? -11.634 -3.754 12.775 1.00 88.25 116 ASP A CA 1
ATOM 910 C C . ASP A 1 116 ? -11.251 -4.444 11.459 1.00 88.25 116 ASP A C 1
ATOM 912 O O . ASP A 1 116 ? -10.294 -4.084 10.772 1.00 88.25 116 ASP A O 1
ATOM 916 N N . VAL A 1 117 ? -12.015 -5.478 11.109 1.00 84.81 117 VAL A N 1
ATOM 917 C CA . VAL A 1 117 ? -11.794 -6.285 9.898 1.00 84.81 117 VAL A CA 1
ATOM 918 C C . VAL A 1 117 ? -11.832 -5.461 8.611 1.00 84.81 117 VAL A C 1
ATOM 920 O O . VAL A 1 117 ? -11.130 -5.790 7.659 1.00 84.81 117 VAL A O 1
ATOM 923 N N . ALA A 1 118 ? -12.609 -4.376 8.582 1.00 85.69 118 ALA A N 1
ATOM 924 C CA . ALA A 1 118 ? -12.687 -3.486 7.430 1.00 85.69 118 ALA A CA 1
ATOM 925 C C . ALA A 1 118 ? -11.392 -2.689 7.270 1.00 85.69 118 ALA A C 1
ATOM 927 O O . ALA A 1 118 ? -10.845 -2.615 6.173 1.00 85.69 118 ALA A O 1
ATOM 928 N N . LYS A 1 119 ? -10.864 -2.148 8.377 1.00 88.88 119 LYS A N 1
ATOM 929 C CA . LYS A 1 119 ? -9.552 -1.492 8.392 1.00 88.88 119 LYS A CA 1
ATOM 930 C C . LYS A 1 119 ? -8.462 -2.454 7.925 1.00 88.88 119 LYS A C 1
ATOM 932 O O . LYS A 1 119 ? -7.685 -2.090 7.050 1.00 88.88 119 LYS A O 1
ATOM 937 N N . ILE A 1 120 ? -8.433 -3.684 8.444 1.00 88.38 120 ILE A N 1
ATOM 938 C CA . ILE A 1 120 ? -7.416 -4.665 8.039 1.00 88.38 120 ILE A CA 1
ATOM 939 C C . ILE A 1 120 ? -7.535 -5.006 6.549 1.00 88.38 120 ILE A C 1
ATOM 941 O O . ILE A 1 120 ? -6.511 -5.084 5.881 1.00 88.38 120 ILE A O 1
ATOM 945 N N . ALA A 1 121 ? -8.748 -5.166 6.009 1.00 87.00 121 ALA A N 1
ATOM 946 C CA . ALA A 1 121 ? -8.949 -5.440 4.584 1.00 87.00 121 ALA A CA 1
ATOM 947 C C . ALA A 1 121 ? -8.375 -4.327 3.692 1.00 87.00 121 ALA A C 1
ATOM 949 O O . ALA A 1 121 ? -7.612 -4.617 2.774 1.00 87.00 121 ALA A O 1
ATOM 950 N N . ILE A 1 122 ? -8.667 -3.061 4.015 1.00 87.38 122 ILE A N 1
ATOM 951 C CA . ILE A 1 122 ? -8.118 -1.892 3.306 1.00 87.38 122 ILE A CA 1
ATOM 952 C C . ILE A 1 122 ? -6.591 -1.908 3.378 1.00 87.38 122 ILE A C 1
ATOM 954 O O . ILE A 1 122 ? -5.906 -1.793 2.372 1.00 87.38 122 ILE A O 1
ATOM 958 N N . MET A 1 123 ? -6.026 -2.103 4.567 1.00 89.94 123 MET A N 1
ATOM 959 C CA . MET A 1 123 ? -4.573 -2.108 4.729 1.00 89.94 123 MET A CA 1
ATOM 960 C C . MET A 1 123 ? -3.887 -3.302 4.061 1.00 89.94 123 MET A C 1
ATOM 962 O O . MET A 1 123 ? -2.743 -3.180 3.632 1.00 89.94 123 MET A O 1
ATOM 966 N N . ALA A 1 124 ? -4.553 -4.456 3.995 1.00 90.50 124 ALA A N 1
ATOM 967 C CA . ALA A 1 124 ? -4.054 -5.634 3.300 1.00 90.50 124 ALA A CA 1
ATOM 968 C C . ALA A 1 124 ? -4.044 -5.416 1.781 1.00 90.50 124 ALA A C 1
ATOM 970 O O . ALA A 1 124 ? -3.075 -5.816 1.141 1.00 90.50 124 ALA A O 1
ATOM 971 N N . HIS A 1 125 ? -5.063 -4.746 1.230 1.00 91.00 125 HIS A N 1
ATOM 972 C CA . HIS A 1 125 ? -5.083 -4.294 -0.166 1.00 91.00 125 HIS A CA 1
ATOM 973 C C . HIS A 1 125 ? -3.891 -3.363 -0.437 1.00 91.00 125 HIS A C 1
ATOM 975 O O . HIS A 1 125 ? -3.070 -3.629 -1.309 1.00 91.00 125 HIS A O 1
ATOM 981 N N . GLU A 1 126 ? -3.688 -2.349 0.403 1.00 87.94 126 GLU A N 1
ATOM 982 C CA . GLU A 1 126 ? -2.556 -1.428 0.248 1.00 87.94 126 GLU A CA 1
ATOM 983 C C . GLU A 1 126 ? -1.195 -2.136 0.368 1.00 87.94 126 GLU A C 1
ATOM 985 O O . GLU A 1 126 ? -0.270 -1.890 -0.411 1.00 87.94 126 GLU A O 1
ATOM 990 N N . LEU A 1 127 ? -1.058 -3.067 1.321 1.00 90.19 127 LEU A N 1
ATOM 991 C CA . LEU A 1 127 ? 0.128 -3.917 1.444 1.00 90.19 127 LEU A CA 1
ATOM 992 C C . LEU A 1 127 ? 0.360 -4.731 0.170 1.00 90.19 127 LEU A C 1
ATOM 994 O O . LEU A 1 127 ? 1.504 -4.884 -0.246 1.00 90.19 127 LEU A O 1
ATOM 998 N N . ALA A 1 128 ? -0.687 -5.229 -0.474 1.00 90.56 128 ALA A N 1
ATOM 999 C CA . ALA A 1 128 ? -0.547 -6.028 -1.678 1.00 90.56 128 ALA A CA 1
ATOM 1000 C C . ALA A 1 128 ? 0.082 -5.246 -2.838 1.00 90.56 128 ALA A C 1
ATOM 1002 O O . ALA A 1 128 ? 0.914 -5.818 -3.537 1.00 90.56 128 ALA A O 1
ATOM 1003 N N . HIS A 1 129 ? -0.182 -3.944 -2.989 1.00 87.12 129 HIS A N 1
ATOM 1004 C CA . HIS A 1 129 ? 0.549 -3.124 -3.967 1.00 87.12 129 HIS A CA 1
ATOM 1005 C C . HIS A 1 129 ? 2.064 -3.112 -3.707 1.00 87.12 129 HIS A C 1
ATOM 1007 O O . HIS A 1 129 ? 2.857 -3.181 -4.649 1.00 87.12 129 HIS A O 1
ATOM 1013 N N . CYS A 1 130 ? 2.485 -3.079 -2.432 1.00 86.94 130 CYS A N 1
ATOM 1014 C CA . CYS A 1 130 ? 3.898 -3.234 -2.062 1.00 86.94 130 CYS A CA 1
ATOM 1015 C C . CYS A 1 130 ? 4.429 -4.595 -2.507 1.00 86.94 130 CYS A C 1
ATOM 1017 O O . CYS A 1 130 ? 5.491 -4.689 -3.120 1.00 86.94 130 CYS A O 1
ATOM 1019 N N . LEU A 1 131 ? 3.700 -5.655 -2.143 1.00 88.62 131 LEU A N 1
ATOM 1020 C CA . LEU A 1 131 ? 4.113 -7.035 -2.371 1.00 88.62 131 LEU A CA 1
ATOM 1021 C C . LEU A 1 131 ? 4.200 -7.358 -3.857 1.00 88.62 131 LEU A C 1
ATOM 1023 O O . LEU A 1 131 ? 5.099 -8.095 -4.250 1.00 88.62 131 LEU A O 1
ATOM 1027 N N . ASP A 1 132 ? 3.304 -6.794 -4.664 1.00 88.88 132 ASP A N 1
ATOM 1028 C CA . ASP A 1 132 ? 3.286 -6.964 -6.109 1.00 88.88 132 ASP A CA 1
ATOM 1029 C C . ASP A 1 132 ? 4.575 -6.423 -6.730 1.00 88.88 132 ASP A C 1
ATOM 1031 O O . ASP A 1 132 ? 5.374 -7.183 -7.278 1.00 88.88 132 ASP A O 1
ATOM 1035 N N . ILE A 1 133 ? 4.832 -5.127 -6.534 1.00 84.94 133 ILE A N 1
ATOM 1036 C CA . ILE A 1 133 ? 5.988 -4.434 -7.108 1.00 84.94 133 ILE A CA 1
ATOM 1037 C C . ILE A 1 133 ? 7.300 -4.947 -6.504 1.00 84.94 133 ILE A C 1
ATOM 1039 O O . ILE A 1 133 ? 8.306 -5.027 -7.203 1.00 84.94 133 ILE A O 1
ATOM 1043 N N . LYS A 1 134 ? 7.321 -5.358 -5.230 1.00 84.94 134 LYS A N 1
ATOM 1044 C CA . LYS A 1 134 ? 8.507 -5.966 -4.608 1.00 84.94 134 LYS A CA 1
ATOM 1045 C C . LYS A 1 134 ? 9.069 -7.129 -5.438 1.00 84.94 134 LYS A C 1
ATOM 1047 O O . LYS A 1 134 ? 10.281 -7.339 -5.429 1.00 84.94 134 LYS A O 1
ATOM 1052 N N . ARG A 1 135 ? 8.226 -7.906 -6.120 1.00 86.19 135 ARG A N 1
ATOM 1053 C CA . ARG A 1 135 ? 8.683 -9.047 -6.935 1.00 86.19 135 ARG A CA 1
ATOM 1054 C C . ARG A 1 135 ? 9.560 -8.616 -8.106 1.00 86.19 135 ARG A C 1
ATOM 1056 O O . ARG A 1 135 ? 10.421 -9.385 -8.521 1.00 86.19 135 ARG A O 1
ATOM 1063 N N . ASP A 1 136 ? 9.385 -7.380 -8.552 1.00 86.50 136 ASP A N 1
ATOM 1064 C CA . ASP A 1 136 ? 10.001 -6.854 -9.761 1.00 86.50 136 ASP A CA 1
ATOM 1065 C C . ASP A 1 136 ? 11.311 -6.114 -9.456 1.00 86.50 136 ASP A C 1
ATOM 1067 O O . ASP A 1 136 ? 12.137 -5.951 -10.351 1.00 86.50 136 ASP A O 1
ATOM 1071 N N . PHE A 1 137 ? 11.551 -5.721 -8.195 1.00 80.88 137 PHE A N 1
ATOM 1072 C CA . PHE A 1 137 ? 12.693 -4.889 -7.808 1.00 80.88 137 PHE A CA 1
ATOM 1073 C C . PHE A 1 137 ? 13.705 -5.570 -6.876 1.00 80.88 137 PHE A C 1
ATOM 1075 O O . PHE A 1 137 ? 13.389 -6.166 -5.840 1.00 80.88 137 PHE A O 1
ATOM 1082 N N . ALA A 1 138 ? 14.973 -5.351 -7.215 1.00 72.00 138 ALA A N 1
ATOM 1083 C CA . ALA A 1 138 ? 16.164 -5.713 -6.457 1.00 72.00 138 ALA A CA 1
ATOM 1084 C C . ALA A 1 138 ? 16.186 -5.156 -5.024 1.00 72.00 138 ALA A C 1
ATOM 1086 O O . ALA A 1 138 ? 16.679 -5.813 -4.110 1.00 72.00 138 ALA A O 1
ATOM 1087 N N . THR A 1 139 ? 15.628 -3.961 -4.806 1.00 68.75 139 THR A N 1
ATOM 1088 C CA . THR A 1 139 ? 15.654 -3.245 -3.515 1.00 68.75 139 THR A CA 1
ATOM 1089 C C . THR A 1 139 ? 15.033 -4.024 -2.354 1.00 68.75 139 THR A C 1
ATOM 1091 O O . THR A 1 139 ? 15.321 -3.720 -1.198 1.00 68.75 139 THR A O 1
ATOM 1094 N N . PHE A 1 140 ? 14.224 -5.044 -2.644 1.00 64.38 140 PHE A N 1
ATOM 1095 C CA . PHE A 1 140 ? 13.601 -5.932 -1.660 1.00 64.38 140 PHE A CA 1
ATOM 1096 C C . PHE A 1 140 ? 14.086 -7.388 -1.722 1.00 64.38 140 PHE A C 1
ATOM 1098 O O . PHE A 1 140 ? 13.579 -8.223 -0.972 1.00 64.38 140 PHE A O 1
ATOM 1105 N N . ASN A 1 141 ? 15.016 -7.697 -2.627 1.00 65.06 141 ASN A N 1
ATOM 1106 C CA . ASN A 1 141 ? 15.517 -9.043 -2.912 1.00 65.06 141 ASN A CA 1
ATOM 1107 C C . ASN A 1 141 ? 17.044 -9.014 -3.107 1.00 65.06 141 ASN A C 1
ATOM 1109 O O . ASN A 1 141 ? 17.562 -9.623 -4.040 1.00 65.06 141 ASN A O 1
ATOM 1113 N N . LEU A 1 142 ? 17.763 -8.250 -2.274 1.00 65.44 142 LEU A N 1
ATOM 1114 C CA . LEU A 1 142 ? 19.220 -8.080 -2.385 1.00 65.44 142 LEU A CA 1
ATOM 1115 C C . LEU A 1 142 ? 19.978 -9.416 -2.291 1.00 65.44 142 LEU A C 1
ATOM 1117 O O . LEU A 1 142 ? 21.045 -9.566 -2.873 1.00 65.44 142 LEU A O 1
ATOM 1121 N N . ASP A 1 143 ? 19.389 -10.392 -1.603 1.00 62.53 143 ASP A N 1
ATOM 1122 C CA . ASP A 1 143 ? 19.844 -11.777 -1.477 1.00 62.53 143 ASP A CA 1
ATOM 1123 C C . ASP A 1 143 ? 19.784 -12.574 -2.790 1.00 62.53 143 ASP A C 1
ATOM 1125 O O . ASP A 1 143 ? 20.477 -13.576 -2.930 1.00 62.53 143 ASP A O 1
ATOM 1129 N N . LYS A 1 144 ? 18.994 -12.130 -3.773 1.00 61.75 144 LYS A N 1
ATOM 1130 C CA . LYS A 1 144 ? 18.872 -12.773 -5.092 1.00 61.75 144 LYS A CA 1
ATOM 1131 C C . LYS A 1 144 ? 19.821 -12.189 -6.139 1.00 61.75 144 LYS A C 1
ATOM 1133 O O . LYS A 1 144 ? 19.689 -12.492 -7.323 1.00 61.75 144 LYS A O 1
ATOM 1138 N N . ILE A 1 145 ? 20.745 -11.324 -5.725 1.00 62.41 145 ILE A N 1
ATOM 1139 C CA . ILE A 1 145 ? 21.595 -10.537 -6.619 1.00 62.41 145 ILE A CA 1
ATOM 1140 C C . ILE A 1 145 ? 23.038 -11.029 -6.527 1.00 62.41 145 ILE A C 1
ATOM 1142 O O . ILE A 1 145 ? 23.929 -10.334 -6.050 1.00 62.41 145 ILE A O 1
ATOM 1146 N N . GLU A 1 146 ? 23.299 -12.222 -7.052 1.00 54.56 146 GLU A N 1
ATOM 1147 C CA . GLU A 1 146 ? 24.633 -12.526 -7.566 1.00 54.56 146 GLU A CA 1
ATOM 1148 C C . GLU A 1 146 ? 24.690 -11.974 -9.001 1.00 54.56 146 GLU A C 1
ATOM 1150 O O . GLU A 1 146 ? 24.316 -12.650 -9.954 1.00 54.56 146 GLU A O 1
ATOM 1155 N N . ASN A 1 147 ? 25.136 -10.721 -9.170 1.00 53.66 147 ASN A N 1
ATOM 1156 C CA . ASN A 1 147 ? 25.439 -10.079 -10.470 1.00 53.66 147 ASN A CA 1
ATOM 1157 C C . ASN A 1 147 ? 24.286 -9.430 -11.276 1.00 53.66 147 ASN A C 1
ATOM 1159 O O . ASN A 1 147 ? 24.349 -9.393 -12.510 1.00 53.66 147 ASN A O 1
ATOM 1163 N N . ALA A 1 148 ? 23.252 -8.858 -10.648 1.00 55.38 148 ALA A N 1
ATOM 1164 C CA . ALA A 1 148 ? 22.231 -8.136 -11.420 1.00 55.38 148 ALA A CA 1
ATOM 1165 C C . ALA A 1 148 ? 22.793 -6.822 -11.995 1.00 55.38 148 ALA A C 1
ATOM 1167 O O . ALA A 1 148 ? 23.097 -5.877 -11.270 1.00 55.38 148 ALA A O 1
ATOM 1168 N N . LYS A 1 149 ? 22.884 -6.750 -13.328 1.00 61.75 149 LYS A N 1
ATOM 1169 C CA . LYS A 1 149 ? 23.199 -5.521 -14.081 1.00 61.75 149 LYS A CA 1
ATOM 1170 C C . LYS A 1 149 ? 22.046 -4.505 -14.085 1.00 61.75 149 LYS A C 1
ATOM 1172 O O . LYS A 1 149 ? 22.218 -3.401 -14.587 1.00 61.75 149 LYS A O 1
ATOM 1177 N N . SER A 1 150 ? 20.877 -4.886 -13.564 1.00 67.88 150 SER A N 1
ATOM 1178 C CA . SER A 1 150 ? 19.657 -4.081 -13.545 1.00 67.88 150 SER A CA 1
ATOM 1179 C C . SER A 1 150 ? 18.994 -4.129 -12.165 1.00 67.88 150 SER A C 1
ATOM 1181 O O . SER A 1 150 ? 18.973 -5.193 -11.543 1.00 67.88 150 SER A O 1
ATOM 1183 N N . PRO A 1 151 ? 18.415 -3.012 -11.684 1.00 70.75 151 PRO A N 1
ATOM 1184 C CA . PRO A 1 151 ? 17.582 -3.003 -10.484 1.00 70.75 151 PRO A CA 1
ATOM 1185 C C . PRO A 1 151 ? 16.241 -3.732 -10.675 1.00 70.75 151 PRO A C 1
ATOM 1187 O O . PRO A 1 151 ? 15.560 -4.001 -9.684 1.00 70.75 151 PRO A O 1
ATOM 1190 N N . ILE A 1 152 ? 15.858 -4.047 -11.917 1.00 74.31 152 ILE A N 1
ATOM 1191 C CA . ILE A 1 152 ? 14.674 -4.846 -12.238 1.00 74.31 152 ILE A CA 1
ATOM 1192 C C . ILE A 1 152 ? 15.076 -6.312 -12.357 1.00 74.31 152 ILE A C 1
ATOM 1194 O O . ILE A 1 152 ? 15.959 -6.664 -13.139 1.00 74.31 152 ILE A O 1
ATOM 1198 N N . ILE A 1 153 ? 14.381 -7.162 -11.609 1.00 76.38 153 ILE A N 1
ATOM 1199 C CA . ILE A 1 153 ? 14.565 -8.618 -11.595 1.00 76.38 153 ILE A CA 1
ATOM 1200 C C . ILE A 1 153 ? 13.312 -9.375 -12.066 1.00 76.38 153 ILE A C 1
ATOM 1202 O O . ILE A 1 153 ? 13.344 -10.598 -12.185 1.00 76.38 153 ILE A O 1
ATOM 1206 N N . GLY A 1 154 ? 12.212 -8.661 -12.334 1.00 85.38 154 GLY A N 1
ATOM 1207 C CA . GLY A 1 154 ? 10.920 -9.227 -12.722 1.00 85.38 154 GLY A CA 1
ATOM 1208 C C . GLY A 1 154 ? 9.990 -8.205 -13.384 1.00 85.38 154 GLY A C 1
ATOM 1209 O O . GLY A 1 154 ? 10.348 -7.047 -13.569 1.00 85.38 154 GLY A O 1
ATOM 1210 N N . ASN A 1 155 ? 8.800 -8.646 -13.783 1.00 91.06 155 ASN A N 1
ATOM 1211 C CA . ASN A 1 155 ? 7.765 -7.808 -14.407 1.00 91.06 155 ASN A CA 1
ATOM 1212 C C . ASN A 1 155 ? 6.345 -8.291 -14.053 1.00 91.06 155 ASN A C 1
ATOM 1214 O O . ASN A 1 155 ? 5.400 -8.166 -14.840 1.00 91.06 155 ASN A O 1
ATOM 1218 N N . GLN A 1 156 ? 6.189 -8.907 -12.881 1.00 91.44 156 GLN A N 1
ATOM 1219 C CA . GLN A 1 156 ? 4.940 -9.495 -12.416 1.00 91.44 156 GLN A CA 1
ATOM 1220 C C . GLN A 1 156 ? 3.866 -8.437 -12.130 1.00 91.44 156 GLN A C 1
ATOM 1222 O O . GLN A 1 156 ? 2.685 -8.722 -12.362 1.00 91.44 156 GLN A O 1
ATOM 1227 N N . ALA A 1 157 ? 4.256 -7.227 -11.721 1.00 90.25 157 ALA A N 1
ATOM 1228 C CA . ALA A 1 157 ? 3.347 -6.103 -11.493 1.00 90.25 157 ALA A CA 1
ATOM 1229 C C . ALA A 1 157 ? 2.895 -5.421 -12.800 1.00 90.25 157 ALA A C 1
ATOM 1231 O O . ALA A 1 157 ? 2.042 -4.534 -12.786 1.00 90.25 157 ALA A O 1
ATOM 1232 N N . ILE A 1 158 ? 3.445 -5.824 -13.948 1.00 92.88 158 ILE A N 1
ATOM 1233 C CA . ILE A 1 158 ? 3.020 -5.362 -15.273 1.00 92.88 158 ILE A CA 1
ATOM 1234 C C . ILE A 1 158 ? 1.928 -6.287 -15.816 1.00 92.88 158 ILE A C 1
ATOM 1236 O O . ILE A 1 158 ? 2.001 -7.513 -15.655 1.00 92.88 158 ILE A O 1
ATOM 1240 N N . ALA A 1 159 ? 0.930 -5.716 -16.502 1.00 92.88 159 ALA A N 1
ATOM 1241 C CA . ALA A 1 159 ? -0.134 -6.490 -17.135 1.00 92.88 159 ALA A CA 1
ATOM 1242 C C . ALA A 1 159 ? 0.450 -7.569 -18.074 1.00 92.88 159 ALA A C 1
ATOM 1244 O O . ALA A 1 159 ? 1.326 -7.252 -18.887 1.00 92.88 159 ALA A O 1
ATOM 1245 N N . PRO A 1 160 ? -0.046 -8.825 -18.040 1.00 94.50 160 PRO A N 1
ATOM 1246 C CA . PRO A 1 160 ? 0.555 -9.944 -18.772 1.00 94.50 160 PRO A CA 1
ATOM 1247 C C . PRO A 1 160 ? 0.846 -9.673 -20.254 1.00 94.50 160 PRO A C 1
ATOM 1249 O O . PRO A 1 160 ? 1.904 -10.052 -20.752 1.00 94.50 160 PRO A O 1
ATOM 1252 N N . LYS A 1 161 ? -0.048 -8.959 -20.951 1.00 94.38 161 LYS A N 1
ATOM 1253 C CA . LYS A 1 161 ? 0.096 -8.635 -22.382 1.00 94.38 161 LYS A CA 1
ATOM 1254 C C . LYS A 1 161 ? 1.247 -7.668 -22.706 1.00 94.38 161 LYS A C 1
ATOM 1256 O O . LYS A 1 161 ? 1.702 -7.645 -23.847 1.00 94.38 161 LYS A O 1
ATOM 1261 N N . LEU A 1 162 ? 1.715 -6.891 -21.726 1.00 93.88 162 LEU A N 1
ATOM 1262 C CA . LEU A 1 162 ? 2.772 -5.883 -21.885 1.00 93.88 162 LEU A CA 1
ATOM 1263 C C . LEU A 1 162 ? 4.162 -6.403 -21.473 1.00 93.88 162 LEU A C 1
ATOM 1265 O O . LEU A 1 162 ? 5.171 -5.851 -21.900 1.00 93.88 162 LEU A O 1
ATOM 1269 N N . ARG A 1 163 ? 4.232 -7.499 -20.701 1.00 93.00 163 ARG A N 1
ATOM 1270 C CA . ARG A 1 163 ? 5.478 -8.031 -20.105 1.00 93.00 163 ARG A CA 1
ATOM 1271 C C . ARG A 1 163 ? 6.589 -8.333 -21.107 1.00 93.00 163 ARG A C 1
ATOM 1273 O O . ARG A 1 163 ? 7.758 -8.130 -20.804 1.00 93.00 163 ARG A O 1
ATOM 1280 N N . LYS A 1 164 ? 6.227 -8.807 -22.300 1.00 90.56 164 LYS A N 1
ATOM 1281 C CA . LYS A 1 164 ? 7.182 -9.172 -23.361 1.00 90.56 164 LYS A CA 1
ATOM 1282 C C . LYS A 1 164 ? 8.005 -7.990 -23.892 1.00 90.56 164 LYS A C 1
ATOM 1284 O O . LYS A 1 164 ? 9.029 -8.218 -24.519 1.00 90.56 164 LYS A O 1
ATOM 1289 N N . ASN A 1 165 ? 7.549 -6.759 -23.655 1.00 88.31 165 ASN A N 1
ATOM 1290 C CA . ASN A 1 165 ? 8.204 -5.543 -24.131 1.00 88.31 165 ASN A CA 1
ATOM 1291 C C . ASN A 1 165 ? 9.089 -4.893 -23.052 1.00 88.31 165 ASN A C 1
ATOM 1293 O O . ASN A 1 165 ? 9.657 -3.835 -23.298 1.00 88.31 165 ASN A O 1
ATOM 1297 N N . ILE A 1 166 ? 9.178 -5.490 -21.858 1.00 88.50 166 ILE A N 1
ATOM 1298 C CA . ILE A 1 166 ? 9.957 -4.940 -20.749 1.00 88.50 166 ILE A CA 1
ATOM 1299 C C . ILE A 1 166 ? 11.400 -5.400 -20.889 1.00 88.50 166 ILE A C 1
ATOM 1301 O O . ILE A 1 166 ? 11.702 -6.576 -20.681 1.00 88.50 166 ILE A O 1
ATOM 1305 N N . VAL A 1 167 ? 12.276 -4.465 -21.239 1.00 84.88 167 VAL A N 1
ATOM 1306 C CA . VAL A 1 167 ? 13.708 -4.724 -21.457 1.00 84.88 167 VAL A CA 1
ATOM 1307 C C . VAL A 1 167 ? 14.598 -3.898 -20.531 1.00 84.88 167 VAL A C 1
ATOM 1309 O O . VAL A 1 167 ? 15.747 -4.264 -20.296 1.00 84.88 167 VAL A O 1
ATOM 1312 N N . ASP A 1 168 ? 14.060 -2.820 -19.963 1.00 83.25 168 ASP A N 1
ATOM 1313 C CA . ASP A 1 168 ? 14.764 -1.879 -19.096 1.00 83.25 168 ASP A CA 1
ATOM 1314 C C . ASP A 1 168 ? 13.796 -1.150 -18.140 1.00 83.25 168 ASP A C 1
ATOM 1316 O O . ASP A 1 168 ? 12.609 -1.471 -18.039 1.00 83.25 168 ASP A O 1
ATOM 1320 N N . MET A 1 169 ? 14.324 -0.176 -17.394 1.00 83.06 169 MET A N 1
ATOM 1321 C CA . MET A 1 169 ? 13.555 0.610 -16.428 1.00 83.06 169 MET A CA 1
ATOM 1322 C C . MET A 1 169 ? 12.563 1.571 -17.079 1.00 83.06 169 MET A C 1
ATOM 1324 O O . MET A 1 169 ? 11.485 1.785 -16.530 1.00 83.06 169 MET A O 1
ATOM 1328 N N . GLU A 1 170 ? 12.909 2.145 -18.226 1.00 86.94 170 GLU A N 1
ATOM 1329 C CA . GLU A 1 170 ? 12.052 3.107 -18.918 1.00 86.94 170 GLU A CA 1
ATOM 1330 C C . GLU A 1 170 ? 10.799 2.403 -19.446 1.00 86.94 170 GLU A C 1
ATOM 1332 O O . GLU A 1 170 ? 9.681 2.752 -19.069 1.00 86.94 170 GLU A O 1
ATOM 1337 N N . THR A 1 171 ? 10.987 1.293 -20.159 1.00 89.31 171 THR A N 1
ATOM 1338 C CA . THR A 1 171 ? 9.891 0.443 -20.645 1.00 89.31 171 THR A CA 1
ATOM 1339 C C . THR A 1 171 ? 9.038 -0.131 -19.512 1.00 89.31 171 THR A C 1
ATOM 1341 O O . THR A 1 171 ? 7.817 -0.236 -19.657 1.00 89.31 171 THR A O 1
ATOM 1344 N N . TYR A 1 172 ? 9.637 -0.462 -18.360 1.00 89.19 172 TYR A N 1
ATOM 1345 C CA . TYR A 1 172 ? 8.894 -0.865 -17.162 1.00 89.19 172 TYR A CA 1
ATOM 1346 C C . TYR A 1 172 ? 8.005 0.258 -16.623 1.00 89.19 172 TYR A C 1
ATOM 1348 O O . TYR A 1 172 ? 6.837 0.016 -16.312 1.00 89.19 172 TYR A O 1
ATOM 1356 N N . LEU A 1 173 ? 8.542 1.473 -16.481 1.00 86.88 173 LEU A N 1
ATOM 1357 C CA . LEU A 1 173 ? 7.795 2.617 -15.958 1.00 86.88 173 LEU A CA 1
ATOM 1358 C C . LEU A 1 173 ? 6.645 2.999 -16.891 1.00 86.88 173 LEU A C 1
ATOM 1360 O O . LEU A 1 173 ? 5.520 3.168 -16.415 1.00 86.88 173 LEU A O 1
ATOM 1364 N N . ASP A 1 174 ? 6.900 3.034 -18.197 1.00 89.00 174 ASP A N 1
ATOM 1365 C CA . ASP A 1 174 ? 5.891 3.329 -19.212 1.00 89.00 174 ASP A CA 1
ATOM 1366 C C . ASP A 1 174 ? 4.767 2.294 -19.190 1.00 89.00 174 ASP A C 1
ATOM 1368 O O . ASP A 1 174 ? 3.591 2.636 -19.036 1.00 89.00 174 ASP A O 1
ATOM 1372 N N . ALA A 1 175 ? 5.110 1.003 -19.252 1.00 91.19 175 ALA A N 1
ATOM 1373 C CA . ALA A 1 175 ? 4.123 -0.069 -19.181 1.00 91.19 175 ALA A CA 1
ATOM 1374 C C . ALA A 1 175 ? 3.384 -0.080 -17.837 1.00 91.19 175 ALA A C 1
ATOM 1376 O O . ALA A 1 175 ? 2.186 -0.374 -17.787 1.00 91.19 175 ALA A O 1
ATOM 1377 N N . GLY A 1 176 ? 4.083 0.241 -16.749 1.00 86.94 176 GLY A N 1
ATOM 1378 C CA . GLY A 1 176 ? 3.557 0.280 -15.391 1.00 86.94 176 GLY A CA 1
ATOM 1379 C C . GLY A 1 176 ? 2.573 1.419 -15.141 1.00 86.94 176 GLY A C 1
ATOM 1380 O O . GLY A 1 176 ? 1.750 1.273 -14.236 1.00 86.94 176 GLY A O 1
ATOM 1381 N N . GLY A 1 177 ? 2.650 2.498 -15.927 1.00 84.56 177 GLY A N 1
ATOM 1382 C CA . GLY A 1 177 ? 1.734 3.641 -15.903 1.00 84.56 177 GLY A CA 1
ATOM 1383 C C . GLY A 1 177 ? 0.503 3.496 -16.805 1.00 84.56 177 GLY A C 1
ATOM 1384 O O . GLY A 1 177 ? -0.394 4.335 -16.749 1.00 84.56 177 GLY A O 1
ATOM 1385 N N . THR A 1 178 ? 0.426 2.445 -17.628 1.00 85.88 178 THR A N 1
ATOM 1386 C CA . THR A 1 178 ? -0.758 2.184 -18.464 1.00 85.88 178 THR A CA 1
ATOM 1387 C C . THR A 1 178 ? -1.974 1.776 -17.632 1.00 85.88 178 THR A C 1
ATOM 1389 O O . THR A 1 178 ? -1.844 1.137 -16.587 1.00 85.88 178 THR A O 1
ATOM 1392 N N . LEU A 1 179 ? -3.178 2.062 -18.144 1.00 85.50 179 LEU A N 1
ATOM 1393 C CA . LEU A 1 179 ? -4.435 1.644 -17.512 1.00 85.50 179 LEU A CA 1
ATOM 1394 C C . LEU A 1 179 ? -4.492 0.126 -17.278 1.00 85.50 179 LEU A C 1
ATOM 1396 O O . LEU A 1 179 ? -4.944 -0.313 -16.227 1.00 85.50 179 LEU A O 1
ATOM 1400 N N . ASP A 1 180 ? -3.994 -0.670 -18.226 1.00 85.88 180 ASP A N 1
ATOM 1401 C CA . ASP A 1 180 ? -3.982 -2.129 -18.111 1.00 85.88 180 ASP A CA 1
ATOM 1402 C C . ASP A 1 180 ? -3.156 -2.615 -16.916 1.00 85.88 180 ASP A C 1
ATOM 1404 O O . ASP A 1 180 ? -3.600 -3.486 -16.167 1.00 85.88 180 ASP A O 1
ATOM 1408 N N . SER A 1 181 ? -1.955 -2.060 -16.725 1.00 87.44 181 SER A N 1
ATOM 1409 C CA . SER A 1 181 ? -1.100 -2.417 -15.589 1.00 87.44 181 SER A CA 1
ATOM 1410 C C . SER A 1 181 ? -1.635 -1.863 -14.275 1.00 87.44 181 SER A C 1
ATOM 1412 O O . SER A 1 181 ? -1.494 -2.524 -13.251 1.00 87.44 181 SER A O 1
ATOM 1414 N N . THR A 1 182 ? -2.272 -0.691 -14.284 1.00 85.00 182 THR A N 1
ATOM 1415 C CA . THR A 1 182 ? -2.968 -0.165 -13.103 1.00 85.00 182 THR A CA 1
ATOM 1416 C C . THR A 1 182 ? -4.081 -1.118 -12.674 1.00 85.00 182 THR A C 1
ATOM 1418 O O . THR A 1 182 ? -4.049 -1.614 -11.555 1.00 85.00 182 THR A O 1
ATOM 1421 N N . LEU A 1 183 ? -4.991 -1.492 -13.579 1.00 84.12 183 LEU A N 1
ATOM 1422 C CA . LEU A 1 183 ? -6.075 -2.438 -13.279 1.00 84.12 183 LEU A CA 1
ATOM 1423 C C . LEU A 1 183 ? -5.561 -3.818 -12.846 1.00 84.12 183 LEU A C 1
ATOM 1425 O O . LEU A 1 183 ? -6.159 -4.459 -11.981 1.00 84.12 183 LEU A O 1
ATOM 1429 N N . TRP A 1 184 ? -4.449 -4.279 -13.424 1.00 89.44 184 TRP A N 1
ATOM 1430 C CA . TRP A 1 184 ? -3.791 -5.517 -13.005 1.00 89.44 184 TRP A CA 1
ATOM 1431 C C . TRP A 1 184 ? -3.331 -5.462 -11.540 1.00 89.44 184 TRP A C 1
ATOM 1433 O O . TRP A 1 184 ? -3.597 -6.399 -10.786 1.00 89.44 184 TRP A O 1
ATOM 1443 N N . LYS A 1 185 ? -2.695 -4.359 -11.127 1.00 86.50 185 LYS A N 1
ATOM 1444 C CA . LYS A 1 185 ? -2.231 -4.143 -9.746 1.00 86.50 185 LYS A CA 1
ATOM 1445 C C . LYS A 1 185 ? -3.393 -4.022 -8.760 1.00 86.50 185 LYS A C 1
ATOM 1447 O O . LYS A 1 185 ? -3.311 -4.599 -7.679 1.00 86.50 185 LYS A O 1
ATOM 1452 N N . GLU A 1 186 ? -4.475 -3.338 -9.141 1.00 83.44 186 GLU A N 1
ATOM 1453 C CA . GLU A 1 186 ? -5.710 -3.276 -8.340 1.00 83.44 186 GLU A CA 1
ATOM 1454 C C . GLU A 1 186 ? -6.315 -4.672 -8.153 1.00 83.44 186 GLU A C 1
ATOM 1456 O O . GLU A 1 186 ? -6.581 -5.104 -7.035 1.00 83.44 186 GLU A O 1
ATOM 1461 N N . THR A 1 187 ? -6.425 -5.448 -9.237 1.00 89.25 187 THR A N 1
ATOM 1462 C CA . THR A 1 187 ? -6.959 -6.819 -9.181 1.00 89.25 187 THR A CA 1
ATOM 1463 C C . THR A 1 187 ? -6.116 -7.714 -8.272 1.00 89.25 187 THR A C 1
ATOM 1465 O O . THR A 1 187 ? -6.653 -8.501 -7.491 1.00 89.25 187 THR A O 1
ATOM 1468 N N . PHE A 1 188 ? -4.786 -7.611 -8.352 1.00 89.06 188 PHE A N 1
ATOM 1469 C CA . PHE A 1 188 ? -3.894 -8.338 -7.451 1.00 89.06 188 PHE A CA 1
ATOM 1470 C C . PHE A 1 188 ? -4.138 -7.945 -5.988 1.00 89.06 188 PHE A C 1
ATOM 1472 O O . PHE A 1 188 ? -4.216 -8.823 -5.122 1.00 89.06 188 PHE A O 1
ATOM 1479 N N . ALA A 1 189 ? -4.282 -6.646 -5.718 1.00 88.44 189 ALA A N 1
ATOM 1480 C CA . ALA A 1 189 ? -4.497 -6.135 -4.375 1.00 88.44 189 ALA A CA 1
ATOM 1481 C C . ALA A 1 189 ? -5.832 -6.578 -3.771 1.00 88.44 189 ALA A C 1
ATOM 1483 O O . ALA A 1 189 ? -5.871 -7.039 -2.626 1.00 88.44 189 ALA A O 1
ATOM 1484 N N . ASP A 1 190 ? -6.895 -6.559 -4.569 1.00 84.75 190 ASP A N 1
ATOM 1485 C CA . ASP A 1 190 ? -8.217 -7.052 -4.188 1.00 84.75 190 ASP A CA 1
ATOM 1486 C C . ASP A 1 190 ? -8.194 -8.540 -3.849 1.00 84.75 190 ASP A C 1
ATOM 1488 O O . ASP A 1 190 ? -8.667 -8.950 -2.787 1.00 84.75 190 ASP A O 1
ATOM 1492 N N . LEU A 1 191 ? -7.597 -9.364 -4.715 1.00 88.25 191 LEU A N 1
ATOM 1493 C CA . LEU A 1 191 ? -7.504 -10.808 -4.489 1.00 88.25 191 LEU A CA 1
ATOM 1494 C C . LEU A 1 191 ? -6.703 -11.137 -3.225 1.00 88.25 191 LEU A C 1
ATOM 1496 O O . LEU A 1 191 ? -7.095 -12.021 -2.457 1.00 88.25 191 LEU A O 1
ATOM 1500 N N . TYR A 1 192 ? -5.610 -10.414 -2.978 1.00 89.44 192 TYR A N 1
ATOM 1501 C CA . TYR A 1 192 ? -4.822 -10.575 -1.759 1.00 89.44 192 TYR A CA 1
ATOM 1502 C C . TYR A 1 192 ? -5.630 -10.197 -0.509 1.00 89.44 192 TYR A C 1
ATOM 1504 O O . TYR A 1 192 ? -5.677 -10.964 0.459 1.00 89.44 192 TYR A O 1
ATOM 1512 N N . ALA A 1 193 ? -6.308 -9.046 -0.536 1.00 87.56 193 ALA A N 1
ATOM 1513 C CA . ALA A 1 193 ? -7.128 -8.569 0.573 1.00 87.56 193 ALA A CA 1
ATOM 1514 C C . ALA A 1 193 ? -8.292 -9.518 0.880 1.00 87.56 193 ALA A C 1
ATOM 1516 O O . ALA A 1 193 ? -8.531 -9.833 2.047 1.00 87.56 193 ALA A O 1
ATOM 1517 N N . ILE A 1 194 ? -8.970 -10.038 -0.148 1.00 82.25 194 ILE A N 1
ATOM 1518 C CA . ILE A 1 194 ? -10.041 -11.035 -0.009 1.00 82.25 194 ILE A CA 1
ATOM 1519 C C . ILE A 1 194 ? -9.500 -12.327 0.604 1.00 82.25 194 ILE A C 1
ATOM 1521 O O . ILE A 1 194 ? -10.093 -12.845 1.550 1.00 82.25 194 ILE A O 1
ATOM 1525 N N . GLY A 1 195 ? -8.365 -12.837 0.114 1.00 78.88 195 GLY A N 1
ATOM 1526 C CA . GLY A 1 195 ? -7.741 -14.042 0.665 1.00 78.88 195 GLY A CA 1
ATOM 1527 C C . GLY A 1 195 ? -7.420 -13.896 2.155 1.00 78.88 195 GLY A C 1
ATOM 1528 O O . GLY A 1 195 ? -7.669 -14.810 2.945 1.00 78.88 195 GLY A O 1
ATOM 1529 N N . TYR A 1 196 ? -6.945 -12.717 2.565 1.00 73.56 196 TYR A N 1
ATOM 1530 C CA . TYR A 1 196 ? -6.756 -12.399 3.977 1.00 73.56 196 TYR A CA 1
ATOM 1531 C C . TYR A 1 196 ? -8.093 -12.327 4.734 1.00 73.56 196 TYR A C 1
ATOM 1533 O O . TYR A 1 196 ? -8.235 -12.913 5.808 1.00 73.56 196 TYR A O 1
ATOM 1541 N N . TYR A 1 197 ? -9.090 -11.651 4.165 1.00 71.81 197 TYR A N 1
ATOM 1542 C CA . TYR A 1 197 ? -10.409 -11.464 4.763 1.00 71.81 197 TYR A CA 1
ATOM 1543 C C . TYR A 1 197 ? -11.133 -12.790 5.031 1.00 71.81 197 TYR A C 1
ATOM 1545 O O . TYR A 1 197 ? -11.639 -13.006 6.131 1.00 71.81 197 TYR A O 1
ATOM 1553 N N . MET A 1 198 ? -11.106 -13.713 4.066 1.00 65.81 198 MET A N 1
ATOM 1554 C CA . MET A 1 198 ? -11.682 -15.060 4.183 1.00 65.81 198 MET A CA 1
ATOM 1555 C C . MET A 1 198 ? -10.951 -15.945 5.200 1.00 65.81 198 MET A C 1
ATOM 1557 O O . MET A 1 198 ? -11.527 -16.903 5.709 1.00 65.81 198 MET A O 1
ATOM 1561 N N . LYS A 1 199 ? -9.681 -15.648 5.495 1.00 61.00 199 LYS A N 1
ATOM 1562 C CA . LYS A 1 199 ? -8.921 -16.325 6.552 1.00 61.00 199 LYS A CA 1
ATOM 1563 C C . LYS A 1 199 ? -9.202 -15.721 7.932 1.00 61.00 199 LYS A C 1
ATOM 1565 O O . LYS A 1 199 ? -9.206 -16.450 8.921 1.00 61.00 199 LYS A O 1
ATOM 1570 N N . ALA A 1 200 ? -9.407 -14.405 8.004 1.00 58.09 200 ALA A N 1
ATOM 1571 C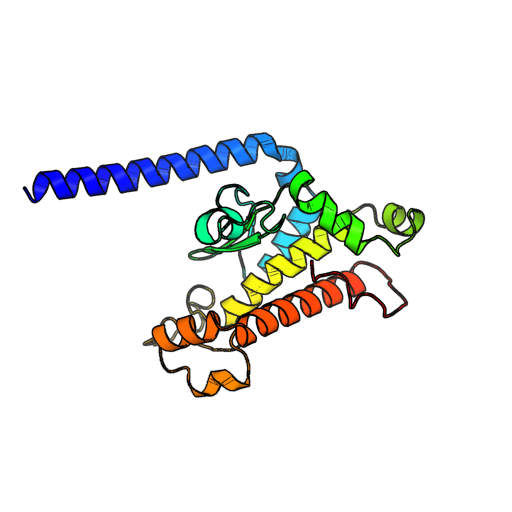 CA . ALA A 1 200 ? -9.627 -13.666 9.247 1.00 58.09 200 ALA A CA 1
ATOM 1572 C C . ALA A 1 200 ? -11.062 -13.802 9.778 1.00 58.09 200 ALA A C 1
ATOM 1574 O O . ALA A 1 200 ? -11.270 -13.919 10.982 1.00 58.09 200 ALA A O 1
ATOM 1575 N N . ILE A 1 201 ? -12.048 -13.832 8.885 1.00 53.34 201 ILE A N 1
ATOM 1576 C CA . ILE A 1 201 ? -13.447 -14.104 9.204 1.00 53.34 201 ILE A CA 1
ATOM 1577 C C . ILE A 1 201 ? -13.721 -15.531 8.755 1.00 53.34 201 ILE A C 1
ATOM 1579 O O . ILE A 1 201 ? -13.437 -15.861 7.610 1.00 53.34 201 ILE A O 1
ATOM 1583 N N . LYS A 1 202 ? -14.314 -16.380 9.605 1.00 46.44 202 LYS A N 1
ATOM 1584 C CA . LYS A 1 202 ? -14.952 -17.632 9.155 1.00 46.44 202 LYS A CA 1
ATOM 1585 C C . LYS A 1 202 ? -16.149 -17.285 8.254 1.00 46.44 202 LYS A C 1
ATOM 1587 O O . LYS A 1 202 ? -17.300 -17.386 8.665 1.00 46.44 202 LYS A O 1
ATOM 1592 N N . CYS A 1 203 ? -15.882 -16.775 7.060 1.00 40.78 203 CYS A N 1
ATOM 1593 C CA . CYS A 1 203 ? -16.885 -16.309 6.123 1.00 40.78 203 CYS A CA 1
ATOM 1594 C C . CYS A 1 203 ? -17.280 -17.506 5.260 1.00 40.78 203 CYS A C 1
ATOM 1596 O O . CYS A 1 203 ? -16.535 -17.920 4.377 1.00 40.78 203 CYS A O 1
ATOM 1598 N N . HIS A 1 204 ? -18.439 -18.094 5.555 1.00 35.66 204 HIS A N 1
ATOM 1599 C CA . HIS A 1 204 ? -18.973 -19.256 4.840 1.00 35.66 204 HIS A CA 1
ATOM 1600 C C . HIS A 1 204 ? -19.572 -18.925 3.463 1.00 35.66 204 HIS A C 1
ATOM 1602 O O . HIS A 1 204 ? -20.056 -19.831 2.788 1.00 35.66 204 HIS A O 1
ATOM 1608 N N . THR A 1 205 ? -19.523 -17.668 3.009 1.00 38.50 205 THR A N 1
ATOM 1609 C CA . THR A 1 205 ? -20.234 -17.270 1.791 1.00 38.50 205 THR A CA 1
ATOM 1610 C C . THR A 1 205 ? -19.412 -16.324 0.922 1.00 38.50 205 THR A C 1
ATOM 1612 O O . THR A 1 205 ? -18.886 -15.303 1.360 1.00 38.50 205 THR A O 1
ATOM 1615 N N . MET A 1 206 ? -19.305 -16.728 -0.338 1.00 35.56 206 MET A N 1
ATOM 1616 C CA . MET A 1 206 ? -18.443 -16.234 -1.403 1.00 35.56 206 MET A CA 1
ATOM 1617 C C . MET A 1 206 ? -19.096 -15.021 -2.089 1.00 35.56 206 MET A C 1
ATOM 1619 O O . MET A 1 206 ? -19.650 -15.151 -3.173 1.00 35.56 206 MET A O 1
ATOM 1623 N N . LEU A 1 207 ? -19.140 -13.851 -1.443 1.00 38.84 207 LEU A N 1
ATOM 1624 C CA . LEU A 1 207 ? -19.757 -12.656 -2.047 1.00 38.84 207 LEU A CA 1
ATOM 1625 C C . LEU A 1 207 ? -19.143 -11.341 -1.525 1.00 38.84 207 LEU A C 1
ATOM 1627 O O . LEU A 1 207 ? -19.802 -10.527 -0.887 1.00 38.84 207 LEU A O 1
ATOM 1631 N N . CYS A 1 208 ? -17.861 -11.116 -1.827 1.00 38.47 208 CYS A N 1
ATOM 1632 C CA . CYS A 1 208 ? -17.150 -9.857 -1.543 1.00 38.47 208 CYS A CA 1
ATOM 1633 C C . CYS A 1 208 ? -16.386 -9.327 -2.775 1.00 38.47 208 CYS A C 1
ATOM 1635 O O . CYS A 1 208 ? -15.247 -8.901 -2.650 1.00 38.47 208 CYS A O 1
ATOM 1637 N N . ILE A 1 209 ? -16.973 -9.389 -3.978 1.00 39.09 209 ILE A N 1
ATOM 1638 C CA . ILE A 1 209 ? -16.250 -9.090 -5.238 1.00 39.09 209 ILE A CA 1
ATOM 1639 C C . ILE A 1 209 ? -16.439 -7.639 -5.738 1.00 39.09 209 ILE A C 1
ATOM 1641 O O . ILE A 1 209 ? -15.724 -7.204 -6.627 1.00 39.09 209 ILE A O 1
ATOM 1645 N N . SER A 1 210 ? -17.346 -6.834 -5.177 1.00 34.06 210 SER A N 1
ATOM 1646 C CA . SER A 1 210 ? -17.802 -5.604 -5.859 1.00 34.06 210 SER A CA 1
ATOM 1647 C C . SER A 1 210 ? -17.603 -4.275 -5.117 1.00 34.06 210 SER A C 1
ATOM 1649 O O . SER A 1 210 ? -18.322 -3.325 -5.410 1.00 34.06 210 SER A O 1
ATOM 1651 N N . VAL A 1 211 ? -16.681 -4.164 -4.147 1.00 39.38 211 VAL A N 1
ATOM 1652 C CA . VAL A 1 211 ? -16.635 -2.968 -3.265 1.00 39.38 211 VAL A CA 1
ATOM 1653 C C . VAL A 1 211 ? -15.272 -2.269 -3.145 1.00 39.38 211 VAL A C 1
ATOM 1655 O O . VAL A 1 211 ? -15.169 -1.292 -2.413 1.00 39.38 211 VAL A O 1
ATOM 1658 N N . LEU A 1 212 ? -14.239 -2.700 -3.872 1.00 39.91 212 LEU A N 1
ATOM 1659 C CA . LEU A 1 212 ? -12.943 -1.995 -3.877 1.00 39.91 212 LEU A CA 1
ATOM 1660 C C . LEU A 1 212 ? -12.796 -0.971 -5.014 1.00 39.91 212 LEU A C 1
ATOM 1662 O O . LEU A 1 212 ? -11.829 -0.224 -5.049 1.00 39.91 212 LEU A O 1
ATOM 1666 N N . PHE A 1 213 ? -13.810 -0.847 -5.873 1.00 34.66 213 PHE A N 1
ATOM 1667 C CA . PHE A 1 213 ? -13.900 0.232 -6.849 1.00 34.66 213 PHE A CA 1
ATOM 1668 C C . PHE A 1 213 ? -14.869 1.310 -6.334 1.00 34.66 213 PHE A C 1
ATOM 1670 O O . PHE A 1 213 ? -16.002 0.976 -5.978 1.00 34.66 213 PHE A O 1
ATOM 1677 N N . TYR A 1 214 ? -14.400 2.566 -6.355 1.00 35.25 214 TYR A N 1
ATOM 1678 C CA . TYR A 1 214 ? -15.002 3.847 -5.917 1.00 35.25 214 TYR A CA 1
ATOM 1679 C C . TYR A 1 214 ? -14.644 4.348 -4.510 1.00 35.25 214 TYR A C 1
ATOM 1681 O O . TYR A 1 214 ? -15.198 3.851 -3.500 1.00 35.25 214 TYR A O 1
#

Radius of gyration: 19.32 Å; chains: 1; bounding box: 54×50×43 Å